Protein AF-A0A4Y2U1A4-F1 (afdb_monomer_lite)

Structure (mmCIF, N/CA/C/O backbone):
data_AF-A0A4Y2U1A4-F1
#
_entry.id   AF-A0A4Y2U1A4-F1
#
loop_
_atom_site.group_PDB
_atom_site.id
_atom_site.type_symbol
_atom_site.label_atom_id
_atom_site.label_alt_id
_atom_site.label_comp_id
_atom_site.label_asym_id
_atom_site.label_entity_id
_atom_site.label_seq_id
_atom_site.pdbx_PDB_ins_code
_atom_site.Cartn_x
_atom_site.Cartn_y
_atom_site.Cartn_z
_atom_site.occupancy
_atom_site.B_iso_or_equiv
_atom_site.auth_seq_id
_atom_site.auth_comp_id
_atom_site.auth_asym_id
_atom_site.auth_atom_id
_atom_site.pdbx_PDB_model_num
ATOM 1 N N . MET A 1 1 ? -15.985 18.215 19.907 1.00 62.59 1 MET A N 1
ATOM 2 C CA . MET A 1 1 ? -15.291 16.909 19.924 1.00 62.59 1 MET A CA 1
ATOM 3 C C . MET A 1 1 ? -15.053 16.495 18.489 1.00 62.59 1 MET A C 1
ATOM 5 O O . MET A 1 1 ? -15.953 16.670 17.680 1.00 62.59 1 MET A O 1
ATOM 9 N N . THR A 1 2 ? -13.855 16.021 18.172 1.00 78.06 2 THR A N 1
ATOM 10 C CA . THR A 1 2 ? -13.483 15.653 16.804 1.00 78.06 2 THR A CA 1
ATOM 11 C C . THR A 1 2 ? -13.912 14.218 16.526 1.00 78.06 2 THR A C 1
ATOM 13 O O . THR A 1 2 ? -13.516 13.304 17.250 1.00 78.06 2 THR A O 1
ATOM 16 N N . GLU A 1 3 ? -14.735 14.047 15.498 1.00 86.38 3 GLU A N 1
ATOM 17 C CA . GLU A 1 3 ? -15.215 12.751 15.027 1.00 86.38 3 GLU A CA 1
ATOM 18 C C . GLU A 1 3 ? -14.214 12.110 14.056 1.00 86.38 3 GLU A C 1
ATOM 20 O O . GLU A 1 3 ? -13.560 12.802 13.258 1.00 86.38 3 GLU A O 1
ATOM 25 N N . ILE A 1 4 ? -14.092 10.791 14.172 1.00 88.94 4 ILE A N 1
ATOM 26 C CA . ILE A 1 4 ? -13.210 9.917 13.409 1.00 88.94 4 ILE A CA 1
ATOM 27 C C . ILE A 1 4 ? -14.068 8.798 12.820 1.00 88.94 4 ILE A C 1
ATOM 29 O O . ILE A 1 4 ? -14.768 8.102 13.558 1.00 88.94 4 ILE A O 1
ATOM 33 N N . ASN A 1 5 ? -13.951 8.605 11.508 1.00 91.81 5 ASN A N 1
ATOM 34 C CA . ASN A 1 5 ? -14.627 7.542 10.780 1.00 91.81 5 ASN A CA 1
ATOM 35 C C . ASN A 1 5 ? -13.606 6.682 10.044 1.00 91.81 5 ASN A C 1
ATOM 37 O O . ASN A 1 5 ? -12.699 7.189 9.384 1.00 91.81 5 ASN A O 1
ATOM 41 N N . PHE A 1 6 ? -13.760 5.371 10.159 1.00 93.38 6 PHE A N 1
ATOM 42 C CA . PHE A 1 6 ? -12.879 4.402 9.521 1.00 93.38 6 PHE A CA 1
ATOM 43 C C . PHE A 1 6 ? -13.604 3.076 9.334 1.00 93.38 6 PHE A C 1
ATOM 45 O O . PHE A 1 6 ? -14.713 2.872 9.832 1.00 93.38 6 PHE A O 1
ATOM 52 N N . ARG A 1 7 ? -12.981 2.165 8.594 1.00 93.75 7 ARG A N 1
ATOM 53 C CA . ARG A 1 7 ? -13.452 0.788 8.464 1.00 93.75 7 ARG A CA 1
ATOM 54 C C . ARG A 1 7 ? -12.460 -0.175 9.096 1.00 93.75 7 ARG A C 1
ATOM 56 O O . ARG A 1 7 ? -11.265 0.102 9.144 1.00 93.75 7 ARG A O 1
ATOM 63 N N . ILE A 1 8 ? -12.968 -1.301 9.569 1.00 91.88 8 ILE A N 1
ATOM 64 C CA . ILE A 1 8 ? -12.169 -2.451 9.979 1.00 91.88 8 ILE A CA 1
ATOM 65 C C . ILE A 1 8 ? -12.516 -3.587 9.029 1.00 91.88 8 ILE A C 1
ATOM 67 O O . ILE A 1 8 ? -13.688 -3.940 8.908 1.00 91.88 8 ILE A O 1
ATOM 71 N N . VAL A 1 9 ? -11.512 -4.139 8.358 1.00 88.19 9 VAL A N 1
ATOM 72 C CA . VAL A 1 9 ? -11.662 -5.316 7.500 1.00 88.19 9 VAL A CA 1
ATOM 73 C C . VAL A 1 9 ? -11.073 -6.512 8.232 1.00 88.19 9 VAL A C 1
ATOM 75 O O . VAL A 1 9 ? -9.911 -6.506 8.647 1.00 88.19 9 VAL A O 1
ATOM 78 N N . HIS A 1 10 ? -11.905 -7.529 8.422 1.00 84.12 10 HIS A N 1
ATOM 79 C CA . HIS A 1 10 ? -11.523 -8.809 8.987 1.00 84.12 10 HIS A CA 1
ATOM 80 C C . HIS A 1 10 ? -11.614 -9.881 7.905 1.00 84.12 10 HIS A C 1
ATOM 82 O O . HIS A 1 10 ? -12.663 -10.064 7.289 1.00 84.12 10 HIS A O 1
ATOM 88 N N . ILE A 1 11 ? -10.506 -10.589 7.704 1.00 77.31 11 ILE A N 1
ATOM 89 C CA . ILE A 1 11 ? -10.439 -11.754 6.829 1.00 77.31 11 ILE A CA 1
ATOM 90 C C . ILE A 1 11 ? -10.509 -12.981 7.745 1.00 77.31 11 ILE A C 1
ATOM 92 O O . ILE A 1 11 ? -9.597 -13.173 8.559 1.00 77.31 11 ILE A O 1
ATOM 96 N N . PRO A 1 12 ? -11.589 -13.774 7.688 1.00 71.69 12 PRO A N 1
ATOM 97 C CA . PRO A 1 12 ? -11.717 -14.968 8.500 1.00 71.69 12 PRO A CA 1
ATOM 98 C C . PRO A 1 12 ? -10.759 -16.056 8.005 1.00 71.69 12 PRO A C 1
ATOM 100 O O . PRO A 1 12 ? -10.485 -16.180 6.813 1.00 71.69 12 PRO A O 1
ATOM 103 N N . ALA A 1 13 ? -10.243 -16.857 8.938 1.00 67.44 13 ALA A N 1
ATOM 104 C CA . ALA A 1 13 ? -9.342 -17.963 8.611 1.00 67.44 13 ALA A CA 1
ATOM 105 C C . ALA A 1 13 ? -10.059 -19.122 7.891 1.00 67.44 13 ALA A C 1
ATOM 107 O O . ALA A 1 13 ? -9.436 -19.852 7.123 1.00 67.44 13 ALA A O 1
ATOM 108 N N . GLU A 1 14 ? -11.363 -19.276 8.129 1.00 65.75 14 GLU A N 1
ATOM 109 C CA . GLU A 1 14 ? -12.228 -20.278 7.509 1.00 65.75 14 GLU A CA 1
ATOM 110 C C . GLU A 1 14 ? -13.394 -19.572 6.809 1.00 65.75 14 GLU A C 1
ATOM 112 O O . GLU A 1 14 ? -13.922 -18.588 7.331 1.00 65.75 14 GLU A O 1
ATOM 117 N N . LYS A 1 15 ? -13.795 -20.067 5.631 1.00 64.31 15 LYS A N 1
ATOM 118 C CA . LYS A 1 15 ? -14.979 -19.550 4.929 1.00 64.31 15 LYS A CA 1
ATOM 119 C C . LYS A 1 15 ? -16.233 -19.851 5.744 1.00 64.31 15 LYS A C 1
ATOM 121 O O . LYS A 1 15 ? -16.418 -20.986 6.192 1.00 64.31 15 LYS A O 1
ATOM 126 N N . TYR A 1 16 ? -17.100 -18.859 5.911 1.00 61.41 16 TYR A N 1
ATOM 127 C CA . TYR A 1 16 ? -18.373 -19.073 6.586 1.00 61.41 16 TYR A CA 1
ATOM 128 C C . TYR A 1 16 ? -19.340 -19.763 5.627 1.00 61.41 16 TYR A C 1
ATOM 130 O O . TYR A 1 16 ? -19.570 -19.318 4.510 1.00 61.41 16 TYR A O 1
ATOM 138 N N . LEU A 1 17 ? -19.938 -20.871 6.065 1.00 54.25 17 LEU A N 1
ATOM 139 C CA . LEU A 1 17 ? -20.788 -21.692 5.199 1.00 54.25 17 LEU A CA 1
ATOM 140 C C . LEU A 1 17 ? -22.224 -21.145 5.082 1.00 54.25 17 LEU A C 1
ATOM 142 O O . LEU A 1 17 ? -23.003 -21.651 4.277 1.00 54.25 17 LEU A O 1
ATOM 146 N N . SER A 1 18 ? -22.604 -20.141 5.887 1.00 63.91 18 SER A N 1
ATOM 147 C CA . SER A 1 18 ? -23.935 -19.514 5.845 1.00 63.91 18 SER A CA 1
ATOM 148 C C . SER A 1 18 ? -23.970 -18.108 6.459 1.00 63.91 18 SER A C 1
ATOM 150 O O . SER A 1 18 ? -23.239 -17.810 7.404 1.00 63.91 18 SER A O 1
ATOM 152 N N . ASP A 1 19 ? -24.910 -17.278 5.998 1.00 64.69 19 ASP A N 1
ATOM 153 C CA . ASP A 1 19 ? -25.160 -15.929 6.531 1.00 64.69 19 ASP A CA 1
ATOM 154 C C . ASP A 1 19 ? -25.537 -15.920 8.023 1.00 64.69 19 ASP A C 1
ATOM 156 O O . ASP A 1 19 ? -25.247 -14.959 8.741 1.00 64.69 19 ASP A O 1
ATOM 160 N N . GLU A 1 20 ? -26.190 -16.979 8.513 1.00 63.81 20 GLU A N 1
ATOM 161 C CA . GLU A 1 20 ? -26.535 -17.112 9.933 1.00 63.81 20 GLU A CA 1
ATOM 162 C C . GLU A 1 20 ? -25.296 -17.369 10.798 1.00 63.81 20 GLU A C 1
ATOM 164 O O . GLU A 1 20 ? -25.154 -16.751 11.854 1.00 63.81 20 GLU A O 1
ATOM 169 N N . GLN A 1 21 ? -24.351 -18.189 10.324 1.00 63.97 21 GLN A N 1
ATOM 170 C CA . GLN A 1 21 ? -23.065 -18.390 11.001 1.00 63.97 21 GLN A CA 1
ATOM 171 C C . GLN A 1 21 ? -22.243 -17.099 11.052 1.00 63.97 21 GLN A C 1
ATOM 173 O O . GLN A 1 21 ? -21.651 -16.793 12.089 1.00 63.97 21 GLN A O 1
ATOM 178 N N . THR A 1 22 ? -22.256 -16.306 9.977 1.00 67.75 22 THR A N 1
ATOM 179 C CA . THR A 1 22 ? -21.620 -14.984 9.959 1.00 67.75 22 THR A CA 1
ATOM 180 C C . THR A 1 22 ? -22.231 -14.084 11.033 1.00 67.75 22 THR A C 1
ATOM 182 O O . THR A 1 22 ? -21.506 -13.525 11.852 1.00 67.75 22 THR A O 1
ATOM 185 N N . LYS A 1 23 ? -23.566 -13.996 11.120 1.00 67.88 23 LYS A N 1
ATOM 186 C CA . LYS A 1 23 ? -24.248 -13.165 12.130 1.00 67.88 23 LYS A CA 1
ATOM 187 C C . LYS A 1 23 ? -23.958 -13.601 13.569 1.00 67.88 23 LYS A C 1
ATOM 189 O O . LYS A 1 23 ? -23.662 -12.743 14.399 1.00 67.88 23 LYS A O 1
ATOM 194 N N . CYS A 1 24 ? -23.995 -14.904 13.861 1.00 67.38 24 CYS A N 1
ATOM 195 C CA . CYS A 1 24 ? -23.727 -15.429 15.205 1.00 67.38 24 CYS A CA 1
ATOM 196 C C . CYS A 1 24 ? -22.302 -15.127 15.698 1.00 67.38 24 CYS A C 1
ATOM 198 O O . CYS A 1 24 ? -22.107 -14.896 16.890 1.00 67.38 24 CYS A O 1
ATOM 200 N N . ASN A 1 25 ? -21.317 -15.092 14.796 1.00 72.25 25 ASN A N 1
ATOM 201 C CA . ASN A 1 25 ? -19.924 -14.801 15.144 1.00 72.25 25 ASN A CA 1
ATOM 202 C C . ASN A 1 25 ? -19.601 -13.300 15.138 1.00 72.25 25 ASN A C 1
ATOM 204 O O . ASN A 1 25 ? -18.731 -12.845 15.884 1.00 72.25 25 ASN A O 1
ATOM 208 N N . VAL A 1 26 ? -20.321 -12.512 14.335 1.00 78.69 26 VAL A N 1
ATOM 209 C CA . VAL A 1 26 ? -20.096 -11.070 14.193 1.00 78.69 26 VAL A CA 1
ATOM 210 C C . VAL A 1 26 ? -20.442 -10.297 15.469 1.00 78.69 26 VAL A C 1
ATOM 212 O O . VAL A 1 26 ? -19.678 -9.421 15.863 1.00 78.69 26 VAL A O 1
ATOM 215 N N . GLU A 1 27 ? -21.543 -10.606 16.153 1.00 78.81 27 GLU A N 1
ATOM 216 C CA . GLU A 1 27 ? -21.999 -9.807 17.303 1.00 78.81 27 GLU A CA 1
ATOM 217 C C . GLU A 1 27 ? -21.053 -9.876 18.532 1.00 78.81 27 GLU A C 1
ATOM 219 O O . GLU A 1 27 ? -20.668 -8.822 19.060 1.00 78.81 27 GLU A O 1
ATOM 224 N N . PRO A 1 28 ? -20.559 -11.058 18.967 1.00 83.12 28 PRO A N 1
ATOM 225 C CA . PRO A 1 28 ? -19.510 -11.146 19.990 1.00 83.12 28 PRO A CA 1
ATOM 226 C C . PRO A 1 28 ? -18.202 -10.469 19.557 1.00 83.12 28 PRO A C 1
ATOM 228 O O . PRO A 1 28 ? -17.515 -9.834 20.368 1.00 83.12 28 PRO A O 1
ATOM 231 N N . TYR A 1 29 ? -17.864 -10.571 18.269 1.00 85.00 29 TYR A N 1
ATOM 232 C CA . TYR A 1 29 ? -16.665 -9.958 17.712 1.00 85.00 29 TYR A CA 1
ATOM 233 C C . TYR A 1 29 ? -16.753 -8.427 17.707 1.00 85.00 29 TYR A C 1
ATOM 235 O O . TYR A 1 29 ? -15.811 -7.763 18.134 1.00 85.00 29 TYR A O 1
ATOM 243 N N . MET A 1 30 ? -17.905 -7.849 17.352 1.00 87.12 30 MET A N 1
ATOM 244 C CA . MET A 1 30 ? -18.154 -6.404 17.417 1.00 87.12 30 MET A CA 1
ATOM 245 C C . MET A 1 30 ? -17.977 -5.854 18.834 1.00 87.12 30 MET A C 1
ATOM 247 O O . MET A 1 30 ? -17.374 -4.796 19.012 1.00 87.12 30 MET A O 1
ATOM 251 N N . ASN A 1 31 ? -18.441 -6.578 19.856 1.00 87.81 31 ASN A N 1
ATOM 252 C CA . ASN A 1 31 ? -18.235 -6.179 21.251 1.00 87.81 31 ASN A CA 1
ATOM 253 C C . ASN A 1 31 ? -16.750 -6.188 21.643 1.00 87.81 31 ASN A C 1
ATOM 255 O O . ASN A 1 31 ? -16.287 -5.284 22.344 1.00 87.81 31 ASN A O 1
ATOM 259 N N . THR A 1 32 ? -15.995 -7.178 21.164 1.00 89.62 32 THR A N 1
ATOM 260 C CA . THR A 1 32 ? -14.537 -7.231 21.343 1.00 89.62 32 THR A CA 1
ATOM 261 C C . THR A 1 32 ? -13.860 -6.054 20.642 1.00 89.62 32 THR A C 1
ATOM 263 O O . THR A 1 32 ? -13.113 -5.316 21.284 1.00 89.62 32 THR A O 1
ATOM 266 N N . LEU A 1 33 ? -14.191 -5.801 19.369 1.00 90.88 33 LEU A N 1
ATOM 267 C CA . LEU A 1 33 ? -13.674 -4.663 18.605 1.00 90.88 33 LEU A CA 1
ATOM 268 C C . LEU A 1 33 ? -13.961 -3.338 19.311 1.00 90.88 33 LEU A C 1
ATOM 270 O O . LEU A 1 33 ? -13.063 -2.509 19.429 1.00 90.88 33 LEU A O 1
ATOM 274 N N . LYS A 1 34 ? -15.176 -3.149 19.835 1.00 92.50 34 LYS A N 1
ATOM 275 C CA . LYS A 1 34 ? -15.551 -1.937 20.568 1.00 92.50 34 LYS A CA 1
ATOM 276 C C . LYS A 1 34 ? -14.619 -1.680 21.753 1.00 92.50 34 LYS A C 1
ATOM 278 O O . LYS A 1 34 ? -14.072 -0.586 21.864 1.00 92.50 34 LYS A O 1
ATOM 283 N N . ARG A 1 35 ? -14.368 -2.698 22.582 1.00 90.88 35 ARG A N 1
ATOM 284 C CA . ARG A 1 35 ? -13.436 -2.603 23.721 1.00 90.88 35 ARG A CA 1
ATOM 285 C C . ARG A 1 35 ? -12.006 -2.311 23.272 1.00 90.88 35 ARG A C 1
ATOM 287 O O . ARG A 1 35 ? -11.317 -1.513 23.907 1.00 90.88 35 ARG A O 1
ATOM 294 N N . CYS A 1 36 ? -11.557 -2.927 22.180 1.00 92.56 36 CYS A N 1
ATOM 295 C CA . CYS A 1 36 ? -10.245 -2.654 21.597 1.00 92.56 36 CYS A CA 1
ATOM 296 C C . CYS A 1 36 ? -10.120 -1.192 21.137 1.00 92.56 36 CYS A C 1
ATOM 298 O O . CYS A 1 36 ? -9.142 -0.521 21.468 1.00 92.56 36 CYS A O 1
ATOM 300 N N . ILE A 1 37 ? -11.129 -0.676 20.430 1.00 92.50 37 ILE A N 1
ATOM 301 C CA . ILE A 1 37 ? -11.185 0.712 19.949 1.00 92.50 37 ILE A CA 1
ATOM 302 C C . ILE A 1 37 ? -11.167 1.693 21.132 1.00 92.50 37 ILE A C 1
ATOM 304 O O . ILE A 1 37 ? -10.409 2.665 21.123 1.00 92.50 37 ILE A O 1
ATOM 308 N N . GLU A 1 38 ? -11.951 1.416 22.177 1.00 92.25 38 GLU A N 1
ATOM 309 C CA . GLU A 1 38 ? -11.996 2.234 23.393 1.00 92.25 38 GLU A CA 1
ATOM 310 C C . GLU A 1 38 ? -10.650 2.243 24.133 1.00 92.25 38 GLU A C 1
ATOM 312 O O . GLU A 1 38 ? -10.165 3.300 24.546 1.00 92.25 38 GLU A O 1
ATOM 317 N N . SER A 1 39 ? -9.984 1.087 24.208 1.00 90.25 39 SER A N 1
ATOM 318 C CA . SER A 1 39 ? -8.644 0.942 24.800 1.00 90.25 39 SER A CA 1
ATOM 319 C C . SER A 1 39 ? -7.572 1.726 24.032 1.00 90.25 39 SER A C 1
ATOM 321 O O . SER A 1 39 ? -6.596 2.194 24.620 1.00 90.25 39 SER A O 1
ATOM 323 N N . CYS A 1 40 ? -7.771 1.943 22.729 1.00 89.69 40 CYS A N 1
ATOM 324 C CA . CYS A 1 40 ? -6.899 2.785 21.909 1.00 89.69 40 CYS A CA 1
ATOM 325 C C . CYS A 1 40 ? -7.136 4.296 22.108 1.00 89.69 40 CYS A C 1
ATOM 327 O O . CYS A 1 40 ? -6.411 5.103 21.526 1.00 89.69 40 CYS A O 1
ATOM 329 N N . GLY A 1 41 ? -8.094 4.698 22.953 1.00 87.56 41 GLY A N 1
ATOM 330 C CA . GLY A 1 41 ? -8.338 6.097 23.321 1.00 87.56 41 GLY A CA 1
ATOM 331 C C . GLY A 1 41 ? -9.479 6.778 22.561 1.00 87.56 41 GLY A C 1
ATOM 332 O O . GLY A 1 41 ? -9.578 8.009 22.584 1.00 87.56 41 GLY A O 1
ATOM 333 N N . LEU A 1 42 ? -10.343 6.010 21.897 1.00 89.75 42 LEU A N 1
ATOM 334 C CA . LEU A 1 42 ? -11.566 6.514 21.270 1.00 89.75 42 LEU A CA 1
ATOM 335 C C . LEU A 1 42 ? -12.782 6.304 22.192 1.00 89.75 42 LEU A C 1
ATOM 337 O O . LEU A 1 42 ? -12.772 5.459 23.078 1.00 89.75 42 LEU A O 1
ATOM 341 N N . LYS A 1 43 ? -13.820 7.125 22.038 1.00 90.12 43 LYS A N 1
ATOM 342 C CA . LYS A 1 43 ? -15.063 7.098 22.831 1.00 90.12 43 LYS A CA 1
ATOM 343 C C . LYS A 1 43 ? -16.281 7.157 21.919 1.00 90.12 43 LYS A C 1
ATOM 345 O O . LYS A 1 43 ? -16.145 7.451 20.734 1.00 90.12 43 LYS A O 1
ATOM 350 N N . ASP A 1 44 ? -17.461 6.913 22.487 1.00 89.12 44 ASP A N 1
ATOM 351 C CA . ASP A 1 44 ? -18.746 6.933 21.776 1.00 89.12 44 ASP A CA 1
ATOM 352 C C . ASP A 1 44 ? -18.727 6.048 20.518 1.00 89.12 44 ASP A C 1
ATOM 354 O O . ASP A 1 44 ? -19.197 6.443 19.454 1.00 89.12 44 ASP A O 1
ATOM 358 N N . VAL A 1 45 ? -18.119 4.864 20.634 1.00 90.50 45 VAL A N 1
ATOM 359 C CA . VAL A 1 45 ? -17.871 3.973 19.499 1.00 90.50 45 VAL A CA 1
ATOM 360 C C . VAL A 1 45 ? -19.182 3.350 19.022 1.00 90.50 45 VAL A C 1
ATOM 362 O O . VAL A 1 45 ? -19.836 2.599 19.754 1.00 90.50 45 VAL A O 1
ATOM 365 N N . SER A 1 46 ? -19.519 3.637 17.769 1.00 92.19 46 SER A N 1
ATOM 366 C CA . SER A 1 46 ? -20.580 3.005 16.993 1.00 92.19 46 SER A CA 1
ATOM 367 C C . SER A 1 46 ? -19.949 2.120 15.922 1.00 92.19 46 SER A C 1
ATOM 369 O O . SER A 1 46 ? -19.084 2.572 15.171 1.00 92.19 46 SER A O 1
ATOM 371 N N . ILE A 1 47 ? -20.357 0.852 15.866 1.00 91.50 47 ILE A N 1
ATOM 372 C CA . ILE A 1 47 ? -19.885 -0.124 14.878 1.00 91.50 47 ILE A CA 1
ATOM 373 C C . ILE A 1 47 ? -21.106 -0.644 14.132 1.00 91.50 47 ILE A C 1
ATOM 375 O O . ILE A 1 47 ? -22.078 -1.069 14.754 1.00 91.50 47 ILE A O 1
ATOM 379 N N . SER A 1 48 ? -21.048 -0.632 12.806 1.00 87.69 48 SER A N 1
ATOM 380 C CA . SER A 1 48 ? -22.080 -1.198 11.939 1.00 87.69 48 SER A CA 1
ATOM 381 C C . SER A 1 48 ? -21.453 -2.168 10.946 1.00 87.69 48 SER A C 1
ATOM 383 O O . SER A 1 48 ? -20.384 -1.911 10.397 1.00 87.69 48 SER A O 1
ATOM 385 N N . PHE A 1 49 ? -22.099 -3.312 10.747 1.00 83.50 49 PHE A N 1
ATOM 386 C CA . PHE A 1 49 ? -21.664 -4.300 9.768 1.00 83.50 49 PHE A CA 1
ATOM 387 C C . PHE A 1 49 ? -22.088 -3.859 8.361 1.00 83.50 49 PHE A C 1
ATOM 389 O O . PHE A 1 49 ? -23.258 -3.547 8.130 1.00 83.50 49 PHE A O 1
ATOM 396 N N . LEU A 1 50 ? -21.136 -3.819 7.429 1.00 79.00 50 LEU A N 1
ATOM 397 C CA . LEU A 1 50 ? -21.376 -3.521 6.022 1.00 79.00 50 LEU A CA 1
ATOM 398 C C . LEU A 1 50 ? -21.385 -4.826 5.232 1.00 79.00 50 LEU A C 1
ATOM 400 O O . LEU A 1 50 ? -20.348 -5.460 5.057 1.00 79.00 50 LEU A O 1
ATOM 404 N N . ASN A 1 51 ? -22.547 -5.173 4.681 1.00 64.88 51 ASN A N 1
ATOM 405 C CA . ASN A 1 51 ? -22.624 -6.194 3.644 1.00 64.88 51 ASN A CA 1
ATOM 406 C C . ASN A 1 51 ? -22.144 -5.568 2.329 1.00 64.88 51 ASN A C 1
ATOM 408 O O . ASN A 1 51 ? -22.898 -4.863 1.652 1.00 64.88 51 ASN A O 1
ATOM 412 N N . VAL A 1 52 ? -20.865 -5.750 2.001 1.00 56.78 52 VAL A N 1
ATOM 413 C CA . VAL A 1 52 ? -20.293 -5.229 0.757 1.00 56.78 52 VAL A CA 1
ATOM 414 C C . VAL A 1 52 ? -20.812 -6.085 -0.398 1.00 56.78 52 VAL A C 1
ATOM 416 O O . VAL A 1 52 ? -20.531 -7.277 -0.479 1.00 56.78 52 VAL A O 1
ATOM 419 N N . LYS A 1 53 ? -21.625 -5.487 -1.278 1.00 48.78 53 LYS A N 1
ATOM 420 C CA . LYS A 1 53 ? -22.030 -6.134 -2.532 1.00 48.78 53 LYS A CA 1
ATOM 421 C C . LYS A 1 53 ? -20.823 -6.226 -3.468 1.00 48.78 53 LYS A C 1
ATOM 423 O O . LYS A 1 53 ? -20.079 -5.256 -3.595 1.00 48.78 53 LYS A O 1
ATOM 428 N N . LYS A 1 54 ? -20.678 -7.390 -4.108 1.00 50.94 54 LYS A N 1
ATOM 429 C CA . LYS A 1 54 ? -19.623 -7.717 -5.077 1.00 50.94 54 LYS A CA 1
ATOM 430 C C . LYS A 1 54 ? -19.562 -6.682 -6.209 1.00 50.94 54 LYS A C 1
ATOM 432 O O . LYS A 1 54 ? -20.606 -6.217 -6.668 1.00 50.94 54 LYS A O 1
ATOM 437 N N . SER A 1 55 ? -18.350 -6.343 -6.647 1.00 43.94 55 SER A N 1
ATOM 438 C CA . SER A 1 55 ? -18.127 -5.640 -7.912 1.00 43.94 55 SER A CA 1
ATOM 439 C C . SER A 1 55 ? -18.150 -6.678 -9.046 1.00 43.94 55 SER A C 1
ATOM 441 O O . SER A 1 55 ? -17.616 -7.772 -8.877 1.00 43.94 55 SER A O 1
ATOM 443 N N . GLU A 1 56 ? -18.819 -6.379 -10.163 1.00 47.50 56 GLU A N 1
ATOM 444 C CA . GLU A 1 56 ? -18.911 -7.284 -11.327 1.00 47.50 56 GLU A CA 1
ATOM 445 C C . GLU A 1 56 ? -17.581 -7.378 -12.107 1.00 47.50 56 GLU A C 1
ATOM 447 O O . GLU A 1 56 ? -17.409 -8.277 -12.920 1.00 47.50 56 GLU A O 1
ATOM 452 N N . ASP A 1 57 ? -16.617 -6.488 -11.836 1.00 47.25 57 ASP A N 1
ATOM 453 C CA . ASP A 1 57 ? -15.363 -6.365 -12.593 1.00 47.25 57 ASP A CA 1
ATOM 454 C C . ASP A 1 57 ? -14.195 -7.212 -12.024 1.00 47.25 57 ASP A C 1
ATOM 456 O O . ASP A 1 57 ? -13.114 -7.243 -12.617 1.00 47.25 57 ASP A O 1
ATOM 460 N N . ASP A 1 58 ? -14.384 -7.906 -10.892 1.00 51.53 58 ASP A N 1
ATOM 461 C CA . ASP A 1 58 ? -13.332 -8.662 -10.177 1.00 51.53 58 ASP A CA 1
ATOM 462 C C . ASP A 1 58 ? -13.305 -10.179 -10.494 1.00 51.53 58 ASP A C 1
ATOM 464 O O . ASP A 1 58 ? -12.633 -10.941 -9.795 1.00 51.53 58 ASP A O 1
ATOM 468 N N . GLU A 1 59 ? -13.988 -10.642 -11.553 1.00 48.69 59 GLU A N 1
ATOM 469 C CA . GLU A 1 59 ? -14.142 -12.081 -11.881 1.00 48.69 59 GLU A CA 1
ATOM 470 C C . GLU A 1 59 ? -12.817 -12.854 -12.064 1.00 48.69 59 GLU A C 1
ATOM 472 O O . GLU A 1 59 ? -12.777 -14.076 -11.924 1.00 48.69 59 GLU A O 1
ATOM 477 N N . ASP A 1 60 ? -11.717 -12.157 -12.355 1.00 48.16 60 ASP A N 1
ATOM 478 C CA . ASP A 1 60 ? -10.413 -12.758 -12.655 1.00 48.16 60 ASP A CA 1
ATOM 479 C C . ASP A 1 60 ? -9.568 -13.134 -11.409 1.00 48.16 60 ASP A C 1
ATOM 481 O O . ASP A 1 60 ? -8.455 -13.648 -11.572 1.00 48.16 60 ASP A O 1
ATOM 485 N N . TYR A 1 61 ? -10.039 -12.882 -10.178 1.00 51.66 61 TYR A N 1
ATOM 486 C CA . TYR A 1 61 ? -9.276 -13.088 -8.931 1.00 51.66 61 TYR A CA 1
ATOM 487 C C . TYR A 1 61 ? -10.002 -13.998 -7.917 1.00 51.66 61 TYR A C 1
ATOM 489 O O . TYR A 1 61 ? -11.230 -14.064 -7.908 1.00 51.66 61 TYR A O 1
ATOM 497 N N . PRO A 1 62 ? -9.268 -14.738 -7.055 1.00 51.56 62 PRO A N 1
ATOM 498 C CA . PRO A 1 62 ? -9.872 -15.658 -6.090 1.00 51.56 62 PRO A CA 1
ATOM 499 C C . PRO A 1 62 ? -10.821 -14.929 -5.126 1.00 51.56 62 PRO A C 1
ATOM 501 O O . PRO A 1 62 ? -10.419 -13.993 -4.439 1.00 51.56 62 PRO A O 1
ATOM 504 N N . GLU A 1 63 ? -12.073 -15.392 -5.045 1.00 56.47 63 GLU A N 1
ATOM 505 C CA . GLU A 1 63 ? -13.079 -14.827 -4.141 1.00 56.47 63 GLU A CA 1
ATOM 506 C C . GLU A 1 63 ? -12.717 -15.080 -2.668 1.00 56.47 63 GLU A C 1
ATOM 508 O O . GLU A 1 63 ? -12.716 -16.231 -2.195 1.00 56.47 63 GLU A O 1
ATOM 513 N N . ILE A 1 64 ? -12.465 -13.995 -1.933 1.00 59.78 64 ILE A N 1
ATOM 514 C CA . ILE A 1 64 ? -12.221 -14.016 -0.489 1.00 59.78 64 ILE A CA 1
ATOM 515 C C . ILE A 1 64 ? -13.331 -13.272 0.234 1.00 59.78 64 ILE A C 1
ATOM 517 O O . ILE A 1 64 ? -13.728 -12.172 -0.142 1.00 59.78 64 ILE A O 1
ATOM 521 N N . GLU A 1 65 ? -13.849 -13.918 1.273 1.00 66.81 65 GLU A N 1
ATOM 522 C CA . GLU A 1 65 ? -14.880 -13.359 2.135 1.00 66.81 65 GLU A CA 1
ATOM 523 C C . GLU A 1 65 ? -14.252 -12.318 3.059 1.00 66.81 65 GLU A C 1
ATOM 525 O O . GLU A 1 65 ? -13.526 -12.653 3.991 1.00 66.81 65 GLU A O 1
ATOM 530 N N . GLU A 1 66 ? -14.527 -11.043 2.804 1.00 75.38 66 GLU A N 1
ATOM 531 C CA . GLU A 1 66 ? -14.134 -9.947 3.684 1.00 75.38 66 GLU A CA 1
ATOM 532 C C . GLU A 1 66 ? -15.317 -9.514 4.552 1.00 75.38 66 GLU A C 1
ATOM 534 O O . GLU A 1 66 ? -16.390 -9.167 4.055 1.00 75.38 66 GLU A O 1
ATOM 539 N N . ILE A 1 67 ? -15.116 -9.485 5.869 1.00 82.38 67 ILE A N 1
ATOM 540 C CA . ILE A 1 67 ? -16.086 -8.934 6.816 1.00 82.38 67 ILE A CA 1
ATOM 541 C C . ILE A 1 67 ? -15.695 -7.488 7.098 1.00 82.38 67 ILE A C 1
ATOM 543 O O . ILE A 1 67 ? -14.655 -7.219 7.705 1.00 82.38 67 ILE A O 1
ATOM 547 N N . VAL A 1 68 ? -16.542 -6.549 6.676 1.00 86.62 68 VAL A N 1
ATOM 548 C CA . VAL A 1 68 ? -16.269 -5.115 6.800 1.00 86.62 68 VAL A CA 1
ATOM 549 C C . VAL A 1 68 ? -17.147 -4.484 7.874 1.00 86.62 68 VAL A C 1
ATOM 551 O O . VAL A 1 68 ? -18.376 -4.556 7.842 1.00 86.62 68 VAL A O 1
ATOM 554 N N . PHE A 1 69 ? -16.505 -3.797 8.810 1.00 89.38 69 PHE A N 1
ATOM 555 C CA . PHE A 1 69 ? -17.152 -3.007 9.846 1.00 89.38 69 PHE A CA 1
ATOM 556 C C . PHE A 1 69 ? -16.922 -1.528 9.592 1.00 89.38 69 PHE A C 1
ATOM 558 O O . PHE A 1 69 ? -15.786 -1.078 9.478 1.00 89.38 69 PHE A O 1
ATOM 565 N N . GLN A 1 70 ? -17.995 -0.755 9.550 1.00 92.19 70 GLN A N 1
ATOM 566 C CA . GLN A 1 70 ? -17.950 0.697 9.545 1.00 92.19 70 GLN A CA 1
ATOM 567 C C . GLN A 1 70 ? -17.957 1.195 10.988 1.00 92.19 70 GLN A C 1
ATOM 569 O O . GLN A 1 70 ? -18.860 0.862 11.759 1.00 92.19 70 GLN A O 1
ATOM 574 N N . VAL A 1 71 ? -16.962 2.003 11.341 1.00 92.88 71 VAL A N 1
ATOM 575 C CA . VAL A 1 71 ? -16.775 2.524 12.692 1.00 92.88 71 VAL A CA 1
ATOM 576 C C . VAL A 1 71 ? -16.857 4.043 12.681 1.00 92.88 71 VAL A C 1
ATOM 578 O O . VAL A 1 71 ? -16.213 4.710 11.871 1.00 92.88 71 VAL A O 1
ATOM 581 N N . GLN A 1 72 ? -17.625 4.574 13.625 1.00 92.88 72 GLN A N 1
ATOM 582 C CA . GLN A 1 72 ? -17.705 5.991 13.948 1.00 92.88 72 GLN A CA 1
ATOM 583 C C . GLN A 1 72 ? -17.375 6.153 15.430 1.00 92.88 72 GLN A C 1
ATOM 585 O O . GLN A 1 72 ? -17.950 5.473 16.282 1.00 92.88 72 GLN A O 1
ATOM 590 N N . ALA A 1 73 ? -16.428 7.028 15.748 1.00 91.69 73 ALA A N 1
ATOM 591 C CA . ALA A 1 73 ? -15.998 7.265 17.119 1.00 91.69 73 ALA A CA 1
ATOM 592 C C . ALA A 1 73 ? -15.536 8.712 17.326 1.00 91.69 73 ALA A C 1
ATOM 594 O O . ALA A 1 73 ? -15.336 9.479 16.383 1.00 91.69 73 ALA A O 1
ATOM 595 N N . LYS A 1 74 ? -15.338 9.098 18.587 1.00 89.19 74 LYS A N 1
ATOM 596 C CA . LYS A 1 74 ? -14.833 10.418 18.976 1.00 89.19 74 LYS A CA 1
ATOM 597 C C . LYS A 1 74 ? -13.505 10.305 19.702 1.00 89.19 74 LYS A C 1
ATOM 599 O O . LYS A 1 74 ? -13.267 9.372 20.465 1.00 89.19 74 LYS A O 1
ATOM 604 N N . LEU A 1 75 ? -12.652 11.306 19.518 1.00 81.75 75 LEU A N 1
ATOM 605 C CA . LEU A 1 75 ? -11.413 11.420 20.283 1.00 81.75 75 LEU A CA 1
ATOM 606 C C . LEU A 1 75 ? -11.702 11.693 21.764 1.00 81.75 75 LEU A C 1
ATOM 608 O O . LEU A 1 75 ? -12.396 12.652 22.103 1.00 81.75 75 LEU A O 1
ATOM 612 N N . SER A 1 76 ? -11.123 10.867 22.643 1.00 69.25 76 SER A N 1
ATOM 613 C CA . SER A 1 76 ? -11.230 11.011 24.102 1.00 69.25 76 SER A CA 1
ATOM 614 C C . SER A 1 76 ? -10.559 12.280 24.636 1.00 69.25 76 SER A C 1
ATOM 616 O O . SER A 1 76 ? -10.983 12.808 25.666 1.00 69.25 76 SER A O 1
ATOM 618 N N . MET A 1 77 ? -9.504 12.754 23.965 1.00 61.91 77 MET A N 1
ATOM 619 C CA . MET A 1 77 ? -8.669 13.857 24.437 1.00 61.91 77 MET A CA 1
ATOM 620 C C . MET A 1 77 ? -8.837 15.116 23.586 1.00 61.91 77 MET A C 1
ATOM 622 O O . MET A 1 77 ? -8.724 15.076 22.362 1.00 61.91 77 MET A O 1
ATOM 626 N N . THR A 1 78 ? -8.989 16.262 24.253 1.00 54.44 78 THR A N 1
ATOM 627 C CA . THR A 1 78 ? -8.578 17.576 23.737 1.00 54.44 78 THR A CA 1
ATOM 628 C C . THR A 1 78 ? -7.053 17.653 23.800 1.00 54.44 78 THR A C 1
ATOM 630 O O . THR A 1 78 ? -6.484 18.362 24.627 1.00 54.44 78 THR A O 1
ATOM 633 N N . GLY A 1 79 ? -6.381 16.816 23.012 1.00 52.84 79 GLY A N 1
ATOM 634 C CA . GLY A 1 79 ? -4.935 16.888 22.872 1.00 52.84 79 GLY A CA 1
ATOM 635 C C . GLY A 1 79 ? -4.533 18.143 22.086 1.00 52.84 79 GLY A C 1
ATOM 636 O O . GLY A 1 79 ? -5.370 18.727 21.387 1.00 52.84 79 GLY A O 1
ATOM 637 N N . PRO A 1 80 ? -3.270 18.579 22.203 1.00 49.91 80 PRO A N 1
ATOM 638 C CA . PRO A 1 80 ? -2.741 19.740 21.489 1.00 49.91 80 PRO A CA 1
ATOM 639 C C . PRO A 1 80 ? -3.037 19.681 19.977 1.00 49.91 80 PRO A C 1
ATOM 641 O O . PRO A 1 80 ? -3.236 18.603 19.423 1.00 49.91 80 PRO A O 1
ATOM 644 N N . ASN A 1 81 ? -3.086 20.854 19.330 1.00 53.72 81 ASN A N 1
ATOM 645 C CA . ASN A 1 81 ? -3.518 21.155 17.947 1.00 53.72 81 ASN A CA 1
ATOM 646 C C . ASN A 1 81 ? -2.809 20.391 16.789 1.00 53.72 81 ASN A C 1
ATOM 648 O O . ASN A 1 81 ? -2.713 20.908 15.680 1.00 53.72 81 ASN A O 1
ATOM 652 N N . TYR A 1 82 ? -2.320 19.167 16.979 1.00 59.88 82 TYR A N 1
ATOM 653 C CA . TYR A 1 82 ? -1.523 18.405 16.009 1.00 59.88 82 TYR A CA 1
ATOM 654 C C . TYR A 1 82 ? -2.315 17.819 14.821 1.00 59.88 82 TYR A C 1
ATOM 656 O O . TYR A 1 82 ? -1.762 17.060 14.027 1.00 59.88 82 TYR A O 1
ATOM 664 N N . GLY A 1 83 ? -3.583 18.205 14.642 1.00 73.25 83 GLY A N 1
ATOM 665 C CA . GLY A 1 83 ? -4.420 17.803 13.507 1.00 73.25 83 GLY A CA 1
ATOM 666 C C . GLY A 1 83 ? -4.879 16.338 13.550 1.00 73.25 83 GLY A C 1
ATOM 667 O O . GLY A 1 83 ? -4.289 15.493 14.218 1.00 73.25 83 GLY A O 1
ATOM 668 N N . LYS A 1 84 ? -5.959 16.024 12.821 1.00 81.38 84 LYS A N 1
ATOM 669 C CA . LYS A 1 84 ? -6.520 14.662 12.711 1.00 81.38 84 LYS A CA 1
ATOM 670 C C . LYS A 1 84 ? -5.508 13.581 12.264 1.00 81.38 84 LYS A C 1
ATOM 672 O O . LYS A 1 84 ? -5.552 12.507 12.859 1.00 81.38 84 LYS A O 1
ATOM 677 N N . PRO A 1 85 ? -4.585 13.819 11.304 1.00 83.56 85 PRO A N 1
ATOM 678 C CA . PRO A 1 85 ? -3.654 12.780 10.839 1.00 83.56 85 PRO A CA 1
ATOM 679 C C . PRO A 1 85 ? -2.756 12.208 11.942 1.00 83.56 85 PRO A C 1
ATOM 681 O O . PRO A 1 85 ? -2.564 10.997 12.026 1.00 83.56 85 PRO A O 1
ATOM 684 N N . THR A 1 86 ? -2.273 13.060 12.851 1.00 83.31 86 THR A N 1
ATOM 685 C CA . THR A 1 86 ? -1.438 12.629 13.983 1.00 83.31 86 THR A CA 1
ATOM 686 C C . THR A 1 86 ? -2.197 11.673 14.905 1.00 83.31 86 THR A C 1
ATOM 688 O O . THR A 1 86 ? -1.653 10.657 15.330 1.00 83.31 86 THR A O 1
ATOM 691 N N . TYR A 1 87 ? -3.483 11.940 15.153 1.00 85.25 87 TYR A N 1
ATOM 692 C CA . TYR A 1 87 ? -4.322 11.051 15.956 1.00 85.25 87 TYR A CA 1
ATOM 693 C C . TYR A 1 87 ? -4.534 9.688 15.293 1.00 85.25 87 TYR A C 1
ATOM 695 O O . TYR A 1 87 ? -4.492 8.674 15.984 1.00 85.25 87 TYR A O 1
ATOM 703 N N . TYR A 1 88 ? -4.727 9.645 13.970 1.00 87.50 88 TYR A N 1
ATOM 704 C CA . TYR A 1 88 ? -4.820 8.378 13.240 1.00 87.50 88 TYR A CA 1
ATOM 705 C C . TYR A 1 88 ? -3.523 7.575 13.328 1.00 87.50 88 TYR A C 1
ATOM 707 O O . TYR A 1 88 ? -3.572 6.371 13.562 1.00 87.50 88 TYR A O 1
ATOM 715 N N . ARG A 1 89 ? -2.364 8.233 13.214 1.00 85.88 89 ARG A N 1
ATOM 716 C CA . ARG A 1 89 ? -1.054 7.587 13.362 1.00 85.88 89 ARG A CA 1
ATOM 717 C C . ARG A 1 89 ? -0.901 6.929 14.737 1.00 85.88 89 ARG A C 1
ATOM 719 O O . ARG A 1 89 ? -0.548 5.751 14.823 1.00 85.88 89 ARG A O 1
ATOM 726 N N . ASP A 1 90 ? -1.204 7.671 15.800 1.00 87.88 90 ASP A N 1
ATOM 727 C CA . ASP A 1 90 ? -1.132 7.165 17.174 1.00 87.88 90 ASP A CA 1
ATOM 728 C C . ASP A 1 90 ? -2.138 6.035 17.420 1.00 87.88 90 ASP A C 1
ATOM 730 O O . ASP A 1 90 ? -1.803 5.037 18.064 1.00 87.88 90 ASP A O 1
ATOM 734 N N . PHE A 1 91 ? -3.352 6.166 16.879 1.00 90.06 91 PHE A N 1
ATOM 735 C CA . PHE A 1 91 ? -4.380 5.131 16.933 1.00 90.06 91 PHE A CA 1
ATOM 736 C C . PHE A 1 91 ? -3.915 3.845 16.246 1.00 90.06 91 PHE A C 1
ATOM 738 O O . PHE A 1 91 ? -3.939 2.794 16.880 1.00 90.06 91 PHE A O 1
ATOM 745 N N . CYS A 1 92 ? -3.421 3.918 15.005 1.00 90.50 92 CYS A N 1
ATOM 746 C CA . CYS A 1 92 ? -2.916 2.754 14.276 1.00 90.50 92 CYS A CA 1
ATOM 747 C C . CYS A 1 92 ? -1.800 2.049 15.056 1.00 90.50 92 CYS A C 1
ATOM 749 O O . CYS A 1 92 ? -1.799 0.824 15.158 1.00 90.50 92 CYS A O 1
ATOM 751 N N . LYS A 1 93 ? -0.874 2.804 15.661 1.00 89.12 93 LYS A N 1
ATOM 752 C CA . LYS A 1 93 ? 0.202 2.222 16.473 1.00 89.12 93 LYS A CA 1
ATOM 753 C C . LYS A 1 93 ? -0.339 1.470 17.694 1.00 89.12 93 LYS A C 1
ATOM 755 O O . LYS A 1 93 ? -0.011 0.301 17.867 1.00 89.12 93 LYS A O 1
ATOM 760 N N . ARG A 1 94 ? -1.206 2.104 18.494 1.00 91.50 94 ARG A N 1
ATOM 761 C CA . ARG A 1 94 ? -1.838 1.460 19.665 1.00 91.50 94 ARG A CA 1
ATOM 762 C C . ARG A 1 94 ? -2.674 0.248 19.269 1.00 91.50 94 ARG A C 1
ATOM 764 O O . ARG A 1 94 ? -2.675 -0.745 19.987 1.00 91.50 94 ARG A O 1
ATOM 771 N N . TRP A 1 95 ? -3.351 0.333 18.125 1.00 91.94 95 TRP A N 1
ATOM 772 C CA . TRP A 1 95 ? -4.100 -0.773 17.548 1.00 91.94 95 TRP A CA 1
ATOM 773 C C . TRP A 1 95 ? -3.182 -1.965 17.300 1.00 91.94 95 TRP A C 1
ATOM 775 O O . TRP A 1 95 ? -3.451 -3.036 17.819 1.00 91.94 95 TRP A O 1
ATOM 785 N N . LYS A 1 96 ? -2.051 -1.786 16.610 1.00 89.94 96 LYS A N 1
ATOM 786 C CA . LYS A 1 96 ? -1.075 -2.871 16.420 1.00 89.94 96 LYS A CA 1
ATOM 787 C C . LYS A 1 96 ? -0.574 -3.447 17.747 1.00 89.94 96 LYS A C 1
ATOM 789 O O . LYS A 1 96 ? -0.551 -4.665 17.899 1.00 89.94 96 LYS A O 1
ATOM 794 N N . ASP A 1 97 ? -0.199 -2.586 18.690 1.00 90.50 97 ASP A N 1
ATOM 795 C CA . ASP A 1 97 ? 0.368 -3.011 19.975 1.00 90.50 97 ASP A CA 1
ATOM 796 C C . ASP A 1 97 ? -0.625 -3.860 20.794 1.00 90.50 97 ASP A C 1
ATOM 798 O O . ASP A 1 97 ? -0.213 -4.782 21.494 1.00 90.50 97 ASP A O 1
ATOM 802 N N . LEU A 1 98 ? -1.932 -3.601 20.671 1.00 91.00 98 LEU A N 1
ATOM 803 C CA . LEU A 1 98 ? -2.980 -4.336 21.385 1.00 91.00 98 LEU A CA 1
ATOM 804 C C . LEU A 1 98 ? -3.130 -5.796 20.925 1.00 91.00 98 LEU A C 1
ATOM 806 O O . LEU A 1 98 ? -3.502 -6.649 21.728 1.00 91.00 98 LEU A O 1
ATOM 810 N N . PHE A 1 99 ? -2.871 -6.082 19.648 1.00 86.44 99 PHE A N 1
ATOM 811 C CA . PHE A 1 99 ? -3.043 -7.424 19.077 1.00 86.44 99 PHE A CA 1
ATOM 812 C C . PHE A 1 99 ? -1.749 -8.246 19.069 1.00 86.44 99 PHE A C 1
ATOM 814 O O . PHE A 1 99 ? -1.796 -9.437 18.766 1.00 86.44 99 PHE A O 1
ATOM 821 N N . TRP A 1 100 ? -0.609 -7.656 19.441 1.00 81.06 100 TRP A N 1
ATOM 822 C CA . TRP A 1 100 ? 0.674 -8.356 19.499 1.00 81.06 100 TRP A CA 1
ATOM 823 C C . TRP A 1 100 ? 0.612 -9.601 20.411 1.00 81.06 100 TRP A C 1
ATOM 825 O O . TRP A 1 100 ? 0.114 -9.504 21.534 1.00 81.06 100 TRP A O 1
ATOM 835 N N . PRO A 1 101 ? 1.133 -10.774 19.988 1.00 78.62 101 PRO A N 1
ATOM 836 C CA . PRO A 1 101 ? 1.944 -11.040 18.789 1.00 78.62 101 PRO A CA 1
ATOM 837 C C . PRO A 1 101 ? 1.144 -11.403 17.526 1.00 78.62 101 PRO A C 1
ATOM 839 O O . PRO A 1 101 ? 1.740 -11.731 16.504 1.00 78.62 101 PRO A O 1
ATOM 842 N N . SER A 1 102 ? -0.186 -11.378 17.585 1.00 79.81 102 SER A N 1
ATOM 843 C CA . SER A 1 102 ? -1.051 -11.692 16.445 1.00 79.81 102 SER A CA 1
ATOM 844 C C . SER A 1 102 ? -1.178 -10.502 15.488 1.00 79.81 102 SER A C 1
ATOM 846 O O . SER A 1 102 ? -1.006 -9.344 15.875 1.00 79.81 102 SER A O 1
ATOM 848 N N . SER A 1 103 ? -1.520 -10.778 14.228 1.00 77.44 103 SER A N 1
ATOM 849 C CA . SER A 1 103 ? -1.806 -9.723 13.252 1.00 77.44 103 SER A CA 1
ATOM 850 C C . SER A 1 103 ? -3.153 -9.055 13.567 1.00 77.44 103 SER A C 1
ATOM 852 O O . SER A 1 103 ? -4.166 -9.753 13.662 1.00 77.44 103 SER A O 1
ATOM 854 N N . PRO A 1 104 ? -3.203 -7.719 13.731 1.00 85.06 104 PRO A N 1
ATOM 855 C CA . PRO A 1 104 ? -4.458 -7.011 13.935 1.00 85.06 104 PRO A CA 1
ATOM 856 C C . PRO A 1 104 ? -5.331 -7.054 12.670 1.00 85.06 104 PRO A C 1
ATOM 858 O O . PRO A 1 104 ? -4.797 -7.117 11.558 1.00 85.06 104 PRO A O 1
ATOM 861 N N . PRO A 1 105 ? -6.663 -6.917 12.808 1.00 88.31 105 PRO A N 1
ATOM 862 C CA . PRO A 1 105 ? -7.543 -6.626 11.679 1.00 88.31 105 PRO A CA 1
ATOM 863 C C . PRO A 1 105 ? -7.109 -5.351 10.948 1.00 88.31 105 PRO A C 1
ATOM 865 O O . PRO A 1 105 ? -6.595 -4.413 11.572 1.00 88.31 105 PRO A O 1
ATOM 868 N N . VAL A 1 106 ? -7.350 -5.307 9.637 1.00 90.81 106 VAL A N 1
ATOM 869 C CA . VAL A 1 106 ? -6.917 -4.203 8.775 1.00 90.81 106 VAL A CA 1
ATOM 870 C C . VAL A 1 106 ? -7.751 -2.963 9.080 1.00 90.81 106 VAL A C 1
ATOM 872 O O . VAL A 1 106 ? -8.981 -3.000 9.038 1.00 90.81 106 VAL A O 1
ATOM 875 N N . LEU A 1 107 ? -7.083 -1.846 9.360 1.00 93.44 107 LEU A N 1
ATOM 876 C CA . LEU A 1 107 ? -7.729 -0.545 9.505 1.00 93.44 107 LEU A CA 1
ATOM 877 C C . LEU A 1 107 ? -7.767 0.150 8.149 1.00 93.44 107 LEU A C 1
ATOM 879 O O . LEU A 1 107 ? -6.745 0.274 7.488 1.00 93.44 107 LEU A O 1
ATOM 883 N N . VAL A 1 108 ? -8.922 0.652 7.738 1.00 93.88 108 VAL A N 1
ATOM 884 C CA . VAL A 1 108 ? -9.087 1.304 6.440 1.00 93.88 108 VAL A CA 1
ATOM 885 C C . VAL A 1 108 ? -9.543 2.740 6.641 1.00 93.88 108 VAL A C 1
ATOM 887 O O . VAL A 1 108 ? -10.651 3.007 7.113 1.00 93.88 108 VAL A O 1
ATOM 890 N N . LEU A 1 109 ? -8.666 3.671 6.273 1.00 93.12 109 LEU A N 1
ATOM 891 C CA . LEU A 1 109 ? -8.912 5.106 6.333 1.00 93.12 109 LEU A CA 1
ATOM 892 C C . LEU A 1 109 ? -9.268 5.611 4.936 1.00 93.12 109 LEU A C 1
ATOM 894 O O . LEU A 1 109 ? -8.579 5.309 3.963 1.00 93.12 109 LEU A O 1
ATOM 898 N N . TYR A 1 110 ? -10.346 6.380 4.834 1.00 90.44 110 TYR A N 1
ATOM 899 C CA . TYR A 1 110 ? -10.877 6.834 3.545 1.00 90.44 110 TYR A CA 1
ATOM 900 C C . TYR A 1 110 ? -11.288 8.307 3.543 1.00 90.44 110 TYR A C 1
ATOM 902 O O . TYR A 1 110 ? -11.503 8.875 2.482 1.00 90.44 110 TYR A O 1
ATOM 910 N N . GLU A 1 111 ? -11.413 8.954 4.705 1.00 89.25 111 GLU A N 1
ATOM 911 C CA . GLU A 1 111 ? -11.707 10.382 4.724 1.00 89.25 111 GLU A CA 1
ATOM 912 C C . GLU A 1 111 ? -10.451 11.197 4.418 1.00 89.25 111 GLU A C 1
ATOM 914 O O . GLU A 1 111 ? -9.434 11.030 5.095 1.00 89.25 111 GLU A O 1
ATOM 919 N N . ASN A 1 112 ? -10.575 12.199 3.545 1.00 85.38 112 ASN A N 1
ATOM 920 C CA . ASN A 1 112 ? -9.536 13.208 3.298 1.00 85.38 112 ASN A CA 1
ATOM 921 C C . ASN A 1 112 ? -8.986 13.840 4.587 1.00 85.38 112 ASN A C 1
ATOM 923 O O . ASN A 1 112 ? -7.808 14.180 4.670 1.00 85.38 112 ASN A O 1
ATOM 927 N N . SER A 1 113 ? -9.839 13.997 5.607 1.00 85.25 113 SER A N 1
ATOM 928 C CA . SER A 1 113 ? -9.462 14.590 6.895 1.00 85.25 113 SER A CA 1
ATOM 929 C C . SER A 1 113 ? -8.477 13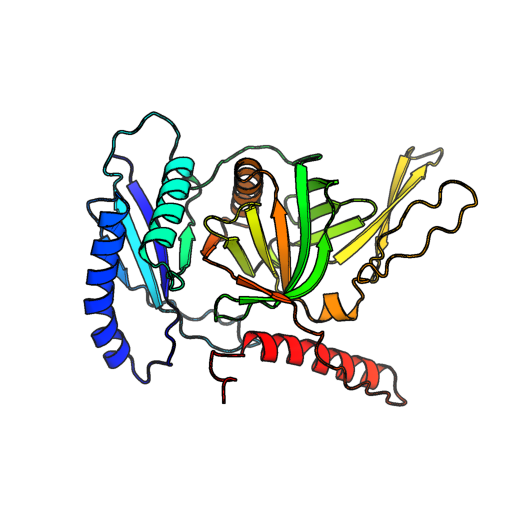.731 7.704 1.00 85.25 113 SER A C 1
ATOM 931 O O . SER A 1 113 ? -7.887 14.220 8.667 1.00 85.25 113 SER A O 1
ATOM 933 N N . SER A 1 114 ? -8.271 12.477 7.295 1.00 84.94 114 SER A N 1
ATOM 934 C CA . SER A 1 114 ? -7.337 11.528 7.907 1.00 84.94 114 SER A CA 1
ATOM 935 C C . SER A 1 114 ? -5.896 11.715 7.447 1.00 84.94 114 SER A C 1
ATOM 937 O O . SER A 1 114 ? -4.985 11.218 8.101 1.00 84.94 114 SER A O 1
ATOM 939 N N . PHE A 1 115 ? -5.674 12.444 6.350 1.00 88.31 115 PHE A N 1
ATOM 940 C CA . PHE A 1 115 ? -4.372 12.541 5.697 1.00 88.31 115 PHE A CA 1
ATOM 941 C C . PHE A 1 115 ? -3.867 13.980 5.618 1.00 88.31 115 PHE A C 1
ATOM 943 O O . PHE A 1 115 ? -4.629 14.949 5.660 1.00 88.31 115 PHE A O 1
ATOM 950 N N . ILE A 1 116 ? -2.549 14.129 5.480 1.00 84.38 116 ILE A N 1
ATOM 951 C CA . ILE A 1 116 ? -1.927 15.432 5.256 1.00 84.38 116 ILE A CA 1
ATOM 952 C C . ILE A 1 116 ? -2.213 15.862 3.813 1.00 84.38 116 ILE A C 1
ATOM 954 O O . ILE A 1 116 ? -1.679 15.294 2.862 1.00 84.38 116 ILE A O 1
ATOM 958 N N . ASN A 1 117 ? -3.037 16.897 3.643 1.00 77.56 117 ASN A N 1
ATOM 959 C CA . ASN A 1 117 ? -3.339 17.451 2.327 1.00 77.56 117 ASN A CA 1
ATOM 960 C C . ASN A 1 117 ? -2.391 18.613 1.997 1.00 77.56 117 ASN A C 1
ATOM 962 O O . ASN A 1 117 ? -2.482 19.700 2.569 1.00 77.56 117 ASN 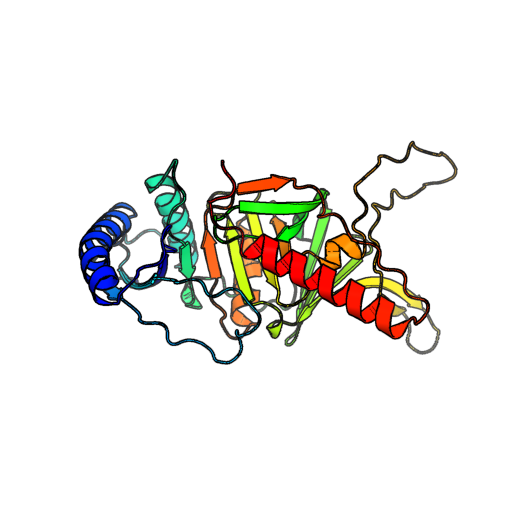A O 1
ATOM 966 N N . THR A 1 118 ? -1.488 18.387 1.044 1.00 74.06 118 THR A N 1
ATOM 967 C CA . THR A 1 118 ? -0.596 19.416 0.497 1.00 74.06 118 THR A CA 1
ATOM 968 C C . THR A 1 118 ? -0.818 19.547 -1.008 1.00 74.06 118 THR A C 1
ATOM 970 O O . THR A 1 118 ? -0.819 18.561 -1.738 1.00 74.06 118 THR A O 1
ATOM 973 N N . ARG A 1 119 ? -0.960 20.781 -1.516 1.00 71.06 119 ARG A N 1
ATOM 974 C CA . ARG A 1 119 ? -1.213 21.063 -2.949 1.00 71.06 119 ARG A CA 1
ATOM 975 C C . ARG A 1 119 ? 0.022 20.912 -3.858 1.00 71.06 119 ARG A C 1
ATOM 977 O O . ARG A 1 119 ? 0.046 21.454 -4.960 1.00 71.06 119 ARG A O 1
ATOM 984 N N . ARG A 1 120 ? 1.073 20.225 -3.408 1.00 76.19 120 ARG A N 1
ATOM 985 C CA . ARG A 1 120 ? 2.317 20.063 -4.174 1.00 76.19 120 ARG A CA 1
ATOM 986 C C . ARG A 1 120 ? 2.129 18.996 -5.257 1.00 76.19 120 ARG A C 1
ATOM 988 O O . ARG A 1 120 ? 1.582 17.928 -5.000 1.00 76.19 120 ARG A O 1
ATOM 995 N N . SER A 1 121 ? 2.583 19.288 -6.474 1.00 75.12 121 SER A N 1
ATOM 996 C CA . SER A 1 121 ? 2.494 18.379 -7.630 1.00 75.12 121 SER A CA 1
ATOM 997 C C . SER A 1 121 ? 3.581 17.303 -7.646 1.00 75.12 121 SER A C 1
ATOM 999 O O . SER A 1 121 ? 3.454 16.302 -8.346 1.00 75.12 121 SER A O 1
ATOM 1001 N N . CYS A 1 122 ? 4.651 17.493 -6.877 1.00 83.62 122 CYS A N 1
ATOM 1002 C CA . CYS A 1 122 ? 5.755 16.552 -6.784 1.00 83.62 122 CYS A CA 1
ATOM 1003 C C . CYS A 1 122 ? 6.404 16.577 -5.396 1.00 83.62 122 CYS A C 1
ATOM 1005 O O . CYS A 1 122 ? 6.335 17.572 -4.669 1.00 83.62 122 CYS A O 1
ATOM 1007 N N . ASP A 1 123 ? 7.027 15.461 -5.047 1.00 85.56 123 ASP A N 1
ATOM 1008 C CA . ASP A 1 123 ? 7.961 15.313 -3.940 1.00 85.56 123 ASP A CA 1
ATOM 1009 C C . ASP A 1 123 ? 9.317 14.991 -4.542 1.00 85.56 123 ASP A C 1
ATOM 1011 O O . ASP A 1 123 ? 9.525 13.882 -5.019 1.00 85.56 123 ASP A O 1
ATOM 1015 N N . ILE A 1 124 ? 10.204 15.978 -4.578 1.00 86.56 124 ILE A N 1
ATOM 1016 C CA . ILE A 1 124 ? 11.529 15.831 -5.175 1.00 86.56 124 ILE A CA 1
ATOM 1017 C C . ILE A 1 124 ? 12.504 15.386 -4.091 1.00 86.56 124 ILE A C 1
ATOM 1019 O O . ILE A 1 124 ? 12.438 15.874 -2.965 1.00 86.56 124 ILE A O 1
ATOM 1023 N N . ASP A 1 125 ? 13.379 14.461 -4.466 1.00 85.31 125 ASP A N 1
ATOM 1024 C CA . ASP A 1 125 ? 14.508 13.975 -3.681 1.00 85.31 125 ASP A CA 1
ATOM 1025 C C . ASP A 1 125 ? 14.164 13.590 -2.234 1.00 85.31 125 ASP A C 1
ATOM 1027 O O . ASP A 1 125 ? 14.758 14.070 -1.271 1.00 85.31 125 ASP A O 1
ATOM 1031 N N . ARG A 1 126 ? 13.185 12.694 -2.075 1.00 86.31 126 ARG A N 1
ATOM 1032 C CA . ARG A 1 126 ? 12.815 12.118 -0.775 1.00 86.31 126 ARG A CA 1
ATOM 1033 C C . ARG A 1 126 ? 13.699 10.941 -0.422 1.00 86.31 126 ARG A C 1
ATOM 1035 O O . ARG A 1 126 ? 14.034 10.130 -1.285 1.00 86.31 126 ARG A O 1
ATOM 1042 N N . GLU A 1 127 ? 14.051 10.824 0.849 1.00 85.88 127 GLU A N 1
ATOM 1043 C CA . GLU A 1 127 ? 14.898 9.733 1.311 1.00 85.88 127 GLU A CA 1
ATOM 1044 C C . GLU A 1 127 ? 14.125 8.415 1.390 1.00 85.88 127 GLU A C 1
ATOM 1046 O O . GLU A 1 127 ? 13.116 8.278 2.091 1.00 85.88 127 GLU A O 1
ATOM 1051 N N . TYR A 1 128 ? 14.660 7.388 0.739 1.00 86.69 128 TYR A N 1
ATOM 1052 C CA . TYR A 1 128 ? 14.125 6.036 0.825 1.00 86.69 128 TYR A CA 1
ATOM 1053 C C . TYR A 1 128 ? 15.249 5.021 1.062 1.00 86.69 128 TYR A C 1
ATOM 1055 O O . TYR A 1 128 ? 16.438 5.301 0.890 1.00 86.69 128 TYR A O 1
ATOM 1063 N N . ALA A 1 129 ? 14.871 3.848 1.557 1.00 86.19 129 ALA A N 1
ATOM 1064 C CA . ALA A 1 129 ? 15.772 2.753 1.894 1.00 86.19 129 ALA A CA 1
ATOM 1065 C C . ALA A 1 129 ? 15.779 1.646 0.828 1.00 86.19 129 ALA A C 1
ATOM 1067 O O . ALA A 1 129 ? 16.781 0.944 0.679 1.00 86.19 129 ALA A O 1
ATOM 1068 N N . GLY A 1 130 ? 14.692 1.488 0.071 1.00 87.19 130 GLY A N 1
ATOM 1069 C CA . GLY A 1 130 ? 14.652 0.516 -1.012 1.00 87.19 130 GLY A CA 1
ATOM 1070 C C . GLY A 1 130 ? 13.301 0.378 -1.698 1.00 87.19 130 GLY A C 1
ATOM 1071 O O . GLY A 1 130 ? 12.290 0.936 -1.266 1.00 87.19 130 GLY A O 1
ATOM 1072 N N . LEU A 1 131 ? 13.330 -0.391 -2.783 1.00 88.31 131 LEU A N 1
ATOM 1073 C CA . LEU A 1 131 ? 12.166 -0.856 -3.529 1.00 88.31 131 LEU A CA 1
ATOM 1074 C C . LEU A 1 131 ? 12.157 -2.379 -3.523 1.00 88.31 131 LEU A C 1
ATOM 1076 O O . LEU A 1 131 ? 13.219 -2.997 -3.604 1.00 88.31 131 LEU A O 1
ATOM 1080 N N . ALA A 1 132 ? 10.980 -2.985 -3.471 1.00 89.44 132 ALA A N 1
ATOM 1081 C CA . ALA A 1 132 ? 10.840 -4.425 -3.629 1.00 89.44 132 ALA A CA 1
ATOM 1082 C C . ALA A 1 132 ? 9.601 -4.788 -4.439 1.00 89.44 132 ALA A C 1
ATOM 1084 O O . ALA A 1 132 ? 8.615 -4.053 -4.457 1.00 89.44 132 ALA A O 1
ATOM 1085 N N . PHE A 1 133 ? 9.674 -5.931 -5.109 1.00 88.75 133 PHE A N 1
ATOM 1086 C CA . PHE A 1 133 ? 8.633 -6.449 -5.981 1.00 88.75 133 PHE A CA 1
ATOM 1087 C C . PHE A 1 133 ? 8.264 -7.852 -5.529 1.00 88.75 133 PHE A C 1
ATOM 1089 O O . PHE A 1 133 ? 9.132 -8.689 -5.263 1.00 88.75 133 PHE A O 1
ATOM 1096 N N . GLY A 1 134 ? 6.965 -8.100 -5.436 1.00 89.12 134 GLY A N 1
ATOM 1097 C CA . GLY A 1 134 ? 6.463 -9.348 -4.898 1.00 89.12 134 GLY A CA 1
ATOM 1098 C C . GLY A 1 134 ? 4.963 -9.501 -5.053 1.00 89.12 134 GLY A C 1
ATOM 1099 O O . GLY A 1 134 ? 4.319 -8.806 -5.843 1.00 89.12 134 GLY A O 1
ATOM 1100 N N . THR A 1 135 ? 4.425 -10.417 -4.265 1.00 87.81 135 THR A N 1
ATOM 1101 C CA . THR A 1 135 ? 2.989 -10.656 -4.117 1.00 87.81 135 THR A CA 1
ATOM 1102 C C . THR A 1 135 ? 2.641 -10.568 -2.642 1.00 87.81 135 THR A C 1
ATOM 1104 O O . THR A 1 135 ? 3.430 -11.005 -1.807 1.00 87.81 135 THR A O 1
ATOM 1107 N N . MET A 1 136 ? 1.469 -10.043 -2.308 1.00 85.38 136 MET A N 1
ATOM 1108 C CA . MET A 1 136 ? 0.988 -10.018 -0.928 1.00 85.38 136 MET A CA 1
ATOM 1109 C C . MET A 1 136 ? -0.257 -10.901 -0.819 1.00 85.38 136 MET A C 1
ATOM 1111 O O . MET A 1 136 ? -1.344 -10.439 -1.170 1.00 85.38 136 MET A O 1
ATOM 1115 N N . PRO A 1 137 ? -0.108 -12.182 -0.441 1.00 74.62 137 PRO A N 1
ATOM 1116 C CA . PRO A 1 137 ? -1.237 -13.016 -0.048 1.00 74.62 137 PRO A CA 1
ATOM 1117 C C . PRO A 1 137 ? -2.012 -12.436 1.140 1.00 74.62 137 PRO A C 1
ATOM 1119 O O . PRO A 1 137 ? -1.540 -11.601 1.912 1.00 74.62 137 PRO A O 1
ATOM 1122 N N . TYR A 1 138 ? -3.228 -12.940 1.309 1.00 67.69 138 TYR A N 1
ATOM 1123 C CA . TYR A 1 138 ? -4.181 -12.468 2.316 1.00 67.69 138 TYR A CA 1
ATOM 1124 C C . TYR A 1 138 ? -3.828 -12.868 3.752 1.00 67.69 138 TYR A C 1
ATOM 1126 O O . TYR A 1 138 ? -4.431 -12.364 4.696 1.00 67.69 138 TYR A O 1
ATOM 1134 N N . ASN A 1 139 ? -2.825 -13.730 3.936 1.00 68.94 139 ASN A N 1
ATOM 1135 C CA . ASN A 1 139 ? -2.258 -14.043 5.249 1.00 68.94 139 ASN A CA 1
ATOM 1136 C C . ASN A 1 139 ? -1.479 -12.855 5.863 1.00 68.94 139 ASN A C 1
ATOM 1138 O O . ASN A 1 139 ? -1.027 -12.949 7.003 1.00 68.94 139 ASN A O 1
ATOM 1142 N N . GLY A 1 140 ? -1.328 -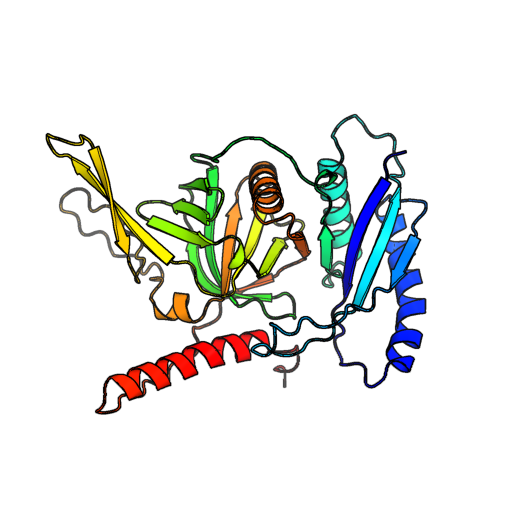11.746 5.126 1.00 73.12 140 GLY A N 1
ATOM 1143 C CA . GLY A 1 140 ? -0.620 -10.550 5.577 1.00 73.12 140 GLY A CA 1
ATOM 1144 C C . GLY A 1 140 ? 0.898 -10.632 5.412 1.00 73.12 140 GLY A C 1
ATOM 1145 O O . GLY A 1 140 ? 1.603 -9.736 5.876 1.00 73.12 140 GLY A O 1
ATOM 1146 N N . GLU A 1 141 ? 1.416 -11.668 4.748 1.00 86.69 141 GLU A N 1
ATOM 1147 C CA . GLU A 1 141 ? 2.828 -11.765 4.388 1.00 86.69 141 GLU A CA 1
ATOM 1148 C C . GLU A 1 141 ? 3.077 -11.133 3.015 1.00 86.69 141 GLU A C 1
ATOM 1150 O O . GLU A 1 141 ? 2.320 -11.311 2.065 1.00 86.69 141 GLU A O 1
ATOM 1155 N N . PHE A 1 142 ? 4.185 -10.413 2.880 1.00 90.62 142 PHE A N 1
ATOM 1156 C CA . PHE A 1 142 ? 4.701 -9.965 1.596 1.00 90.62 142 PHE A CA 1
ATOM 1157 C C . PHE A 1 142 ? 5.774 -10.943 1.118 1.00 90.62 142 PHE A C 1
ATOM 1159 O O . PHE A 1 142 ? 6.868 -11.017 1.682 1.00 90.62 142 PHE A O 1
ATOM 1166 N N . HIS A 1 143 ? 5.459 -11.687 0.060 1.00 90.31 143 HIS A N 1
ATOM 1167 C CA . HIS A 1 143 ? 6.395 -12.570 -0.624 1.00 90.31 143 HIS A CA 1
ATOM 1168 C C . HIS A 1 143 ? 7.270 -11.750 -1.569 1.00 90.31 143 HIS A C 1
ATOM 1170 O O . HIS A 1 143 ? 6.873 -11.423 -2.690 1.00 90.31 143 HIS A O 1
ATOM 1176 N N . GLU A 1 144 ? 8.465 -11.415 -1.104 1.00 89.81 144 GLU A N 1
ATOM 1177 C CA . GLU A 1 144 ? 9.451 -10.638 -1.841 1.00 89.81 144 GLU A CA 1
ATOM 1178 C C . GLU A 1 144 ? 10.208 -11.532 -2.830 1.00 89.81 144 GLU A C 1
ATOM 1180 O O . GLU A 1 144 ? 10.838 -12.512 -2.431 1.00 89.81 144 GLU A O 1
ATOM 1185 N N . TYR A 1 145 ? 10.154 -11.196 -4.122 1.00 86.00 145 TYR A N 1
ATOM 1186 C CA . TYR A 1 145 ? 10.864 -11.925 -5.183 1.00 86.00 145 TYR A CA 1
ATOM 1187 C C . TYR A 1 145 ? 12.150 -11.239 -5.629 1.00 86.00 145 TYR A C 1
ATOM 1189 O O . TYR A 1 145 ? 13.055 -11.893 -6.150 1.00 86.00 145 TYR A O 1
ATOM 1197 N N . ALA A 1 146 ? 12.200 -9.915 -5.504 1.00 84.88 146 ALA A N 1
ATOM 1198 C CA . ALA A 1 146 ? 13.415 -9.143 -5.686 1.00 84.88 146 ALA A CA 1
ATOM 1199 C C . ALA A 1 146 ? 13.298 -7.815 -4.947 1.00 84.88 146 ALA A C 1
ATOM 1201 O O . ALA A 1 146 ? 12.233 -7.185 -4.938 1.00 84.88 146 ALA A O 1
ATOM 1202 N N . SER A 1 147 ? 14.420 -7.335 -4.432 1.00 86.06 147 SER A N 1
ATOM 1203 C CA . SER A 1 147 ? 14.530 -5.969 -3.947 1.00 86.06 147 SER A CA 1
ATOM 1204 C C . SER A 1 147 ? 15.798 -5.295 -4.409 1.00 86.06 147 SER A C 1
ATOM 1206 O O . SER A 1 147 ? 16.814 -5.904 -4.737 1.00 86.06 147 SER A O 1
ATOM 1208 N N . ILE A 1 148 ? 15.725 -3.974 -4.423 1.00 79.56 148 ILE A N 1
ATOM 1209 C CA . ILE A 1 148 ? 16.890 -3.129 -4.553 1.00 79.56 148 ILE A CA 1
ATOM 1210 C C . ILE A 1 148 ? 16.933 -2.257 -3.315 1.00 79.56 148 ILE A C 1
ATOM 1212 O O . ILE A 1 148 ? 16.188 -1.284 -3.171 1.00 79.56 148 ILE A O 1
ATOM 1216 N N . GLN A 1 149 ? 17.842 -2.619 -2.421 1.00 77.12 149 GLN A N 1
ATOM 1217 C CA . GLN A 1 149 ? 18.182 -1.799 -1.275 1.00 77.12 149 GLN A CA 1
ATOM 1218 C C . GLN A 1 149 ? 19.188 -0.737 -1.711 1.00 77.12 149 GLN A C 1
ATOM 1220 O O . GLN A 1 149 ? 20.282 -1.041 -2.208 1.00 77.12 149 GLN A O 1
ATOM 1225 N N . ASN A 1 150 ? 18.804 0.524 -1.556 1.00 70.06 150 ASN A N 1
ATOM 1226 C CA . ASN A 1 150 ? 19.692 1.641 -1.812 1.00 70.06 150 ASN A CA 1
ATOM 1227 C C . ASN A 1 150 ? 19.269 2.839 -0.972 1.00 70.06 150 ASN A C 1
ATOM 1229 O O . ASN A 1 150 ? 18.131 3.292 -1.055 1.00 70.06 150 ASN A O 1
ATOM 1233 N N . SER A 1 151 ? 20.211 3.374 -0.204 1.00 61.66 151 SER A N 1
ATOM 1234 C CA . SER A 1 151 ? 20.051 4.655 0.465 1.00 61.66 151 SER A CA 1
ATOM 1235 C C . SER A 1 151 ? 20.255 5.761 -0.557 1.00 61.66 151 SER A C 1
ATOM 1237 O O . SER A 1 151 ? 21.391 6.091 -0.895 1.00 61.66 151 SER A O 1
ATOM 1239 N N . ASN A 1 152 ? 19.163 6.277 -1.099 1.00 74.88 152 ASN A N 1
ATOM 1240 C CA . ASN A 1 152 ? 19.207 7.304 -2.125 1.00 74.88 152 ASN A CA 1
ATOM 1241 C C . ASN A 1 152 ? 17.950 8.168 -2.062 1.00 74.88 152 ASN A C 1
ATOM 1243 O O . ASN A 1 152 ? 17.117 8.038 -1.162 1.00 74.88 152 ASN A O 1
ATOM 1247 N N . TYR A 1 153 ? 17.839 9.048 -3.045 1.00 81.50 153 TYR A N 1
ATOM 1248 C CA . TYR A 1 153 ? 16.699 9.917 -3.229 1.00 81.50 153 TYR A CA 1
ATOM 1249 C C . TYR A 1 153 ? 15.750 9.359 -4.290 1.00 81.50 153 TYR A C 1
ATOM 1251 O O . TYR A 1 153 ? 16.177 8.787 -5.299 1.00 81.50 153 TYR A O 1
ATOM 1259 N N . VAL A 1 154 ? 14.455 9.501 -4.035 1.00 83.94 154 VAL A N 1
ATOM 1260 C CA . VAL A 1 154 ? 13.377 9.172 -4.963 1.00 83.94 154 VAL A CA 1
ATOM 1261 C C . VAL A 1 154 ? 12.509 10.404 -5.157 1.00 83.94 154 VAL A C 1
ATOM 1263 O O . VAL A 1 154 ? 12.178 11.105 -4.203 1.00 83.94 154 VAL A O 1
ATOM 1266 N N . SER A 1 155 ? 12.139 10.675 -6.402 1.00 87.50 155 SER A N 1
ATOM 1267 C CA . SER A 1 155 ? 11.215 11.755 -6.724 1.00 87.50 155 SER A CA 1
ATOM 1268 C C . SER A 1 155 ? 9.863 11.184 -7.139 1.00 87.50 155 SER A C 1
ATOM 1270 O O . SER A 1 155 ? 9.789 10.386 -8.073 1.00 87.50 155 SER A O 1
ATOM 1272 N N . PHE A 1 156 ? 8.796 11.608 -6.467 1.00 86.69 156 PHE A N 1
ATOM 1273 C CA . PHE A 1 156 ? 7.417 11.272 -6.812 1.00 86.69 156 PHE A CA 1
ATOM 1274 C C . PHE A 1 156 ? 6.783 12.424 -7.578 1.00 86.69 156 PHE A C 1
ATOM 1276 O O . PHE A 1 156 ? 6.706 13.550 -7.088 1.00 86.69 156 PHE A O 1
ATOM 1283 N N . TYR A 1 157 ? 6.282 12.132 -8.768 1.00 86.38 157 TYR A N 1
ATOM 1284 C CA . TYR A 1 157 ? 5.508 13.062 -9.571 1.00 86.38 157 TYR A CA 1
ATOM 1285 C C . TYR A 1 157 ? 4.069 12.575 -9.616 1.00 86.38 157 TYR A C 1
ATOM 1287 O O . TYR A 1 157 ? 3.780 11.465 -10.070 1.00 86.38 157 TYR A O 1
ATOM 1295 N N . HIS A 1 158 ? 3.180 13.433 -9.126 1.00 81.25 158 HIS A N 1
ATOM 1296 C CA . HIS A 1 158 ? 1.753 13.178 -9.015 1.00 81.25 158 HIS A CA 1
ATOM 1297 C C . HIS A 1 158 ? 1.052 13.935 -10.145 1.00 81.25 158 HIS A C 1
ATOM 1299 O O . HIS A 1 158 ? 0.572 15.056 -9.953 1.00 81.25 158 HIS A O 1
ATOM 1305 N N . ASP A 1 159 ? 1.059 13.364 -11.351 1.00 71.38 159 ASP A N 1
ATOM 1306 C CA . ASP A 1 159 ? 0.269 13.899 -12.466 1.00 71.38 159 ASP A CA 1
ATOM 1307 C C . ASP A 1 159 ? -1.186 13.445 -12.316 1.00 71.38 159 ASP A C 1
ATOM 1309 O O . ASP A 1 159 ? -1.450 12.409 -11.738 1.00 71.38 159 ASP A O 1
ATOM 1313 N N . THR A 1 160 ? -2.147 14.178 -12.866 1.00 68.44 160 THR A N 1
ATOM 1314 C CA . THR A 1 160 ? -3.591 13.892 -12.801 1.00 68.44 160 THR A CA 1
ATOM 1315 C C . THR A 1 160 ? -3.999 12.468 -13.193 1.00 68.44 160 THR A C 1
ATOM 1317 O O . THR A 1 160 ? -5.060 12.019 -12.770 1.00 68.44 160 THR A O 1
ATOM 1320 N N . ARG A 1 161 ? -3.194 11.754 -13.990 1.00 78.75 161 ARG A N 1
ATOM 1321 C CA . ARG A 1 161 ? -3.519 10.405 -14.490 1.00 78.75 161 ARG A CA 1
ATOM 1322 C C . ARG A 1 161 ? -2.609 9.302 -13.953 1.00 78.75 161 ARG A C 1
ATOM 1324 O O . ARG A 1 161 ? -3.030 8.146 -13.896 1.00 78.75 161 ARG A O 1
ATOM 1331 N N . ASN A 1 162 ? -1.374 9.644 -13.591 1.00 84.44 162 ASN A N 1
ATOM 1332 C CA . ASN A 1 162 ? -0.309 8.678 -13.357 1.00 84.44 162 ASN A CA 1
ATOM 1333 C C . ASN A 1 162 ? 0.531 9.049 -12.140 1.00 84.44 162 ASN A C 1
ATOM 1335 O O . ASN A 1 162 ? 0.830 10.220 -11.905 1.00 84.44 162 ASN A O 1
ATOM 1339 N N . VAL A 1 163 ? 1.011 8.016 -11.456 1.00 87.06 163 VAL A N 1
ATOM 1340 C CA . VAL A 1 163 ? 2.139 8.119 -10.537 1.00 87.06 163 VAL A CA 1
ATOM 1341 C C . VAL A 1 163 ? 3.405 7.841 -11.334 1.00 87.06 163 VAL A C 1
ATOM 1343 O O . VAL A 1 163 ? 3.511 6.810 -12.005 1.00 87.06 163 VAL A O 1
ATOM 1346 N N . SER A 1 164 ? 4.363 8.763 -11.258 1.00 88.75 164 SER A N 1
ATOM 1347 C CA . SER A 1 164 ? 5.720 8.519 -11.735 1.00 88.75 164 SER A CA 1
ATOM 1348 C C . SER A 1 164 ? 6.710 8.595 -10.583 1.00 88.75 164 SER A C 1
ATOM 1350 O O . SER A 1 164 ? 6.719 9.561 -9.821 1.00 88.75 164 SER A O 1
ATOM 1352 N N . ILE A 1 165 ? 7.546 7.572 -10.462 1.00 88.56 165 ILE A N 1
ATOM 1353 C CA . ILE A 1 165 ? 8.542 7.431 -9.406 1.00 88.56 165 ILE A CA 1
ATOM 1354 C C . ILE A 1 165 ? 9.907 7.382 -10.078 1.00 88.56 165 ILE A C 1
ATOM 1356 O O . ILE A 1 165 ? 10.248 6.395 -10.728 1.00 88.56 165 ILE A O 1
ATOM 1360 N N . LYS A 1 166 ? 10.687 8.453 -9.937 1.00 87.12 166 LYS A N 1
ATOM 1361 C CA . LYS A 1 166 ? 12.063 8.512 -10.437 1.00 87.12 166 LYS A CA 1
ATOM 1362 C C . LYS A 1 166 ? 13.024 8.085 -9.345 1.00 87.12 166 LYS A C 1
ATOM 1364 O O . LYS A 1 166 ? 13.100 8.729 -8.300 1.00 87.12 166 LYS A O 1
ATOM 1369 N N . CYS A 1 167 ? 13.771 7.024 -9.605 1.00 80.69 167 CYS A N 1
ATOM 1370 C CA . CYS A 1 167 ? 14.779 6.476 -8.711 1.00 80.69 167 CYS A CA 1
ATOM 1371 C C . CYS A 1 167 ? 16.032 6.117 -9.520 1.00 80.69 167 CYS A C 1
ATOM 1373 O O . CYS A 1 167 ? 15.975 5.299 -10.437 1.00 80.69 167 CYS A O 1
ATOM 1375 N N . TRP A 1 168 ? 17.173 6.711 -9.166 1.00 77.62 168 TRP A N 1
ATOM 1376 C CA . TRP A 1 168 ? 18.442 6.542 -9.893 1.00 77.62 168 TRP A CA 1
ATOM 1377 C C . TRP A 1 168 ? 18.330 6.941 -11.380 1.00 77.62 168 TRP A C 1
ATOM 1379 O O . TRP A 1 168 ? 17.926 8.060 -11.683 1.00 77.62 168 TRP A O 1
ATOM 1389 N N . ASP A 1 169 ? 18.695 6.040 -12.296 1.00 76.81 169 ASP A N 1
ATOM 1390 C CA . ASP A 1 169 ? 18.557 6.136 -13.749 1.00 76.81 169 ASP A CA 1
ATOM 1391 C C . ASP A 1 169 ? 17.232 5.544 -14.265 1.00 76.81 169 ASP A C 1
ATOM 1393 O O . ASP A 1 169 ? 17.103 5.265 -15.458 1.00 76.81 169 ASP A O 1
ATOM 1397 N N . LEU A 1 170 ? 16.252 5.322 -13.380 1.00 82.62 170 LEU A N 1
ATOM 1398 C CA . LEU A 1 170 ? 14.978 4.690 -13.707 1.00 82.62 170 LEU A CA 1
ATOM 1399 C C . LEU A 1 170 ? 13.782 5.567 -13.367 1.00 82.62 170 LEU A C 1
ATOM 1401 O O . LEU A 1 170 ? 13.782 6.352 -12.419 1.00 82.62 170 LEU A O 1
ATOM 1405 N N . GLU A 1 171 ? 12.718 5.351 -14.125 1.00 87.50 171 GLU A N 1
ATOM 1406 C CA . GLU A 1 171 ? 11.404 5.918 -13.885 1.00 87.50 171 GLU A CA 1
ATOM 1407 C C . GLU A 1 171 ? 10.348 4.807 -13.943 1.00 87.50 171 GLU A C 1
ATOM 1409 O O . GLU A 1 171 ? 10.165 4.158 -14.976 1.00 87.50 171 GLU A O 1
ATOM 1414 N N . LEU A 1 172 ? 9.667 4.573 -12.820 1.00 88.69 172 LEU A N 1
ATOM 1415 C CA . LEU A 1 172 ? 8.529 3.663 -12.717 1.00 88.69 172 LEU A CA 1
ATOM 1416 C C . LEU A 1 172 ? 7.243 4.454 -12.957 1.00 88.69 172 LEU A C 1
ATOM 1418 O O . LEU A 1 172 ? 7.001 5.444 -12.270 1.00 88.69 172 LEU A O 1
ATOM 1422 N N . LYS A 1 173 ? 6.407 4.014 -13.900 1.00 89.50 173 LYS A N 1
ATOM 1423 C CA . LYS A 1 173 ? 5.132 4.663 -14.237 1.00 89.50 173 LYS A CA 1
ATOM 1424 C C . LYS A 1 173 ? 3.974 3.682 -14.134 1.00 89.50 173 LYS A C 1
ATOM 1426 O O . LYS A 1 173 ? 4.022 2.590 -14.701 1.00 89.50 173 LYS A O 1
ATOM 1431 N N . PHE A 1 174 ? 2.908 4.103 -13.466 1.00 89.56 174 PHE A N 1
ATOM 1432 C CA . PHE A 1 174 ? 1.624 3.403 -13.449 1.00 89.56 174 PHE A CA 1
ATOM 1433 C C . PHE A 1 174 ? 0.472 4.400 -13.287 1.00 89.56 174 PHE A C 1
ATOM 1435 O O . PHE A 1 174 ? 0.644 5.492 -12.744 1.00 89.56 174 PHE A O 1
ATOM 1442 N N . THR A 1 175 ? -0.705 4.045 -13.799 1.00 89.50 175 THR A N 1
ATOM 1443 C CA . THR A 1 175 ? -1.906 4.886 -13.697 1.00 89.50 175 THR A CA 1
ATOM 1444 C C . THR A 1 175 ? -2.515 4.765 -12.302 1.00 89.50 175 THR A C 1
ATOM 1446 O O . THR A 1 175 ? -2.377 3.731 -11.649 1.00 89.50 175 THR A O 1
ATOM 1449 N N . TYR A 1 176 ? -3.239 5.787 -11.845 1.00 87.31 176 TYR A N 1
ATOM 1450 C CA . TYR A 1 176 ? -3.984 5.689 -10.581 1.00 87.31 176 TYR A CA 1
ATOM 1451 C C . TYR A 1 176 ? -5.034 4.571 -10.607 1.00 87.31 176 TYR A C 1
ATOM 1453 O O . TYR A 1 176 ? -5.184 3.840 -9.633 1.00 87.31 176 TYR A O 1
ATOM 1461 N N . ASN A 1 177 ? -5.684 4.362 -11.755 1.00 86.56 177 ASN A N 1
ATOM 1462 C CA . ASN A 1 177 ? -6.650 3.276 -11.945 1.00 86.56 177 ASN A CA 1
ATOM 1463 C C . ASN A 1 177 ? -6.021 1.882 -11.824 1.00 86.56 177 ASN A C 1
ATOM 1465 O O . ASN A 1 177 ? -6.726 0.929 -11.521 1.00 86.56 177 ASN A O 1
ATOM 1469 N N . ASN A 1 178 ? -4.709 1.758 -12.046 1.00 88.31 178 ASN A N 1
ATOM 1470 C CA . ASN A 1 178 ? -3.993 0.497 -11.879 1.00 88.31 178 ASN A CA 1
ATOM 1471 C C . ASN A 1 178 ? -3.773 0.138 -10.402 1.00 88.31 178 ASN A C 1
ATOM 1473 O O . ASN A 1 178 ? -3.366 -0.981 -10.129 1.00 88.31 178 ASN A O 1
ATOM 1477 N N . ILE A 1 179 ? -4.003 1.056 -9.456 1.00 88.94 179 ILE A N 1
ATOM 1478 C CA . ILE A 1 179 ? -3.881 0.791 -8.019 1.00 88.94 179 ILE A CA 1
ATOM 1479 C C . ILE A 1 179 ? -5.185 0.160 -7.523 1.00 88.94 179 ILE A C 1
ATOM 1481 O O . ILE A 1 179 ? -6.233 0.811 -7.530 1.00 88.94 179 ILE A O 1
ATOM 1485 N N . ARG A 1 180 ? -5.122 -1.086 -7.051 1.00 86.75 180 ARG A N 1
ATOM 1486 C CA . ARG A 1 180 ? -6.244 -1.766 -6.387 1.00 86.75 180 ARG A CA 1
ATOM 1487 C C . ARG A 1 180 ? -6.355 -1.295 -4.947 1.00 86.75 180 ARG A C 1
ATOM 1489 O O . ARG A 1 180 ? -7.317 -0.616 -4.593 1.00 86.75 180 ARG A O 1
ATOM 1496 N N . HIS A 1 181 ? -5.297 -1.537 -4.178 1.00 88.25 181 HIS A N 1
ATOM 1497 C CA . HIS A 1 181 ? -5.197 -1.176 -2.771 1.00 88.25 181 HIS A CA 1
ATOM 1498 C C . HIS A 1 181 ? -3.841 -0.533 -2.469 1.00 88.25 181 HIS A C 1
ATOM 1500 O O . HIS A 1 181 ? -2.822 -0.819 -3.102 1.00 88.25 181 HIS A O 1
ATOM 1506 N N . ILE A 1 182 ? -3.836 0.351 -1.476 1.00 91.88 182 ILE A N 1
ATOM 1507 C CA . ILE A 1 182 ? -2.620 0.929 -0.903 1.00 91.88 182 ILE A CA 1
ATOM 1508 C C . ILE A 1 182 ? -2.538 0.436 0.530 1.00 91.88 182 ILE A C 1
ATOM 1510 O O . ILE A 1 182 ? -3.466 0.693 1.301 1.00 91.88 182 ILE A O 1
ATOM 1514 N N . PHE A 1 183 ? -1.442 -0.232 0.877 1.00 93.00 183 PHE A N 1
ATOM 1515 C CA . PHE A 1 183 ? -1.191 -0.719 2.226 1.00 93.00 183 PHE A CA 1
ATOM 1516 C C . PHE A 1 183 ? -0.033 0.026 2.885 1.00 93.00 183 PHE A C 1
ATOM 1518 O O . PHE A 1 183 ? 0.971 0.333 2.244 1.00 93.00 183 PHE A O 1
ATOM 1525 N N . VAL A 1 184 ? -0.160 0.297 4.179 1.00 93.44 184 VAL A N 1
ATOM 1526 C CA . VAL A 1 184 ? 0.864 0.938 5.008 1.00 93.44 184 VAL A CA 1
ATOM 1527 C C . VAL A 1 184 ? 1.181 0.014 6.175 1.00 93.44 184 VAL A C 1
ATOM 1529 O O . VAL A 1 184 ? 0.280 -0.346 6.936 1.00 93.44 184 VAL A O 1
ATOM 1532 N N . ASN A 1 185 ? 2.455 -0.357 6.332 1.00 92.31 185 ASN A N 1
ATOM 1533 C CA . ASN A 1 185 ? 2.873 -1.238 7.419 1.00 92.31 185 ASN A CA 1
ATOM 1534 C C . ASN A 1 185 ? 2.952 -0.468 8.740 1.00 92.31 185 ASN A C 1
ATOM 1536 O O . ASN A 1 185 ? 3.844 0.363 8.951 1.00 92.31 185 ASN A O 1
ATOM 1540 N N . ILE A 1 186 ? 2.017 -0.750 9.643 1.00 85.94 186 ILE A N 1
ATOM 1541 C CA . ILE A 1 186 ? 1.903 -0.056 10.923 1.00 85.94 186 ILE A CA 1
ATOM 1542 C C . ILE A 1 186 ? 3.152 -0.307 11.770 1.00 85.94 186 ILE A C 1
ATOM 1544 O O . ILE A 1 186 ? 3.565 -1.446 11.989 1.00 85.94 186 ILE A O 1
ATOM 1548 N N . GLY A 1 187 ? 3.737 0.763 12.311 1.00 77.75 187 GLY A N 1
ATOM 1549 C CA . GLY A 1 187 ? 4.869 0.668 13.238 1.00 77.75 187 GLY A CA 1
ATOM 1550 C C . GLY A 1 187 ? 6.156 0.129 12.607 1.00 77.75 187 GLY A C 1
ATOM 1551 O O . GLY A 1 187 ? 7.053 -0.278 13.341 1.00 77.75 187 GLY A O 1
ATOM 1552 N N . SER A 1 188 ? 6.243 0.100 11.274 1.00 82.69 188 SER A N 1
ATOM 1553 C CA . SER A 1 188 ? 7.488 -0.176 10.559 1.00 82.69 188 SER A CA 1
ATOM 1554 C C . SER A 1 188 ? 8.448 1.015 10.683 1.00 82.69 188 SER A C 1
ATOM 1556 O O . SER A 1 188 ? 8.048 2.178 10.605 1.00 82.69 188 SER A O 1
ATOM 1558 N N . SER A 1 189 ? 9.724 0.724 10.927 1.00 81.81 189 SER A N 1
ATOM 1559 C CA . SER A 1 189 ? 10.808 1.707 10.921 1.00 81.81 189 SER A CA 1
ATOM 1560 C C . SER A 1 189 ? 12.034 1.050 10.289 1.00 81.81 189 SER A C 1
ATOM 1562 O O . SER A 1 189 ? 12.681 0.241 10.957 1.00 81.81 189 SER A O 1
ATOM 1564 N N . PRO A 1 190 ? 12.379 1.365 9.029 1.00 86.88 190 PRO A N 1
ATOM 1565 C CA . PRO A 1 190 ? 11.788 2.386 8.147 1.00 86.88 190 PRO A CA 1
ATOM 1566 C C . PRO A 1 190 ? 10.323 2.114 7.737 1.00 86.88 190 PRO A C 1
ATOM 1568 O O . PRO A 1 190 ? 9.862 0.982 7.817 1.00 86.88 190 PRO A O 1
ATOM 1571 N N . CYS A 1 191 ? 9.595 3.159 7.322 1.00 90.56 191 CYS A N 1
ATOM 1572 C CA . CYS A 1 191 ? 8.167 3.094 6.988 1.00 90.56 191 CYS A CA 1
ATOM 1573 C C . CYS A 1 191 ? 7.946 2.417 5.630 1.00 90.56 191 CYS A C 1
ATOM 1575 O O . CYS A 1 191 ? 8.478 2.870 4.619 1.00 90.56 191 CYS A O 1
ATOM 1577 N N . GLU A 1 192 ? 7.147 1.355 5.586 1.00 94.00 192 GLU A N 1
ATOM 1578 C CA . GLU A 1 192 ? 6.884 0.605 4.355 1.00 94.00 192 GLU A CA 1
ATOM 1579 C C . GLU A 1 192 ? 5.480 0.868 3.805 1.00 94.00 192 GLU A C 1
ATOM 1581 O O . GLU A 1 192 ? 4.479 0.789 4.524 1.00 94.00 192 GLU A O 1
ATOM 1586 N N . VAL A 1 193 ? 5.420 1.136 2.501 1.00 94.00 193 VAL A N 1
ATOM 1587 C CA . VAL A 1 193 ? 4.187 1.358 1.740 1.00 94.00 193 VAL A CA 1
ATOM 1588 C C . VAL A 1 193 ? 4.139 0.375 0.584 1.00 94.00 193 VAL A C 1
ATOM 1590 O O . VAL A 1 193 ? 5.118 0.230 -0.146 1.00 94.00 193 VAL A O 1
ATOM 1593 N N . PHE A 1 194 ? 3.001 -0.279 0.401 1.00 94.12 194 PHE A N 1
ATOM 1594 C CA . PHE A 1 194 ? 2.794 -1.300 -0.615 1.00 94.12 194 PHE A CA 1
ATOM 1595 C C . PHE A 1 194 ? 1.682 -0.843 -1.553 1.00 94.12 194 PHE A C 1
ATOM 1597 O O . PHE A 1 194 ? 0.561 -0.568 -1.127 1.00 94.12 194 PHE A O 1
ATOM 1604 N N . PHE A 1 195 ? 2.000 -0.769 -2.837 1.00 92.75 195 PHE A N 1
ATOM 1605 C CA . PHE A 1 195 ? 1.030 -0.544 -3.895 1.00 92.75 195 PHE A CA 1
ATOM 1606 C C . PHE A 1 195 ? 0.656 -1.893 -4.480 1.00 92.75 195 PHE A C 1
ATOM 1608 O O . PHE A 1 195 ? 1.486 -2.518 -5.138 1.00 92.75 195 PHE A O 1
ATOM 1615 N N . ASP A 1 196 ? -0.575 -2.330 -4.237 1.00 90.69 196 ASP A N 1
ATOM 1616 C CA . ASP A 1 196 ? -1.145 -3.468 -4.941 1.00 90.69 196 ASP A CA 1
ATOM 1617 C C . ASP A 1 196 ? -1.736 -2.996 -6.270 1.00 90.69 196 ASP A C 1
ATOM 1619 O O . ASP A 1 196 ? -2.632 -2.150 -6.316 1.00 90.69 196 ASP A O 1
ATOM 1623 N N . LEU A 1 197 ? -1.190 -3.523 -7.357 1.00 88.88 197 LEU A N 1
ATOM 1624 C CA . LEU A 1 197 ? -1.432 -3.076 -8.714 1.00 88.88 197 LEU A CA 1
ATOM 1625 C C . LEU A 1 197 ? -2.123 -4.170 -9.534 1.00 88.88 197 LEU A C 1
ATOM 1627 O O . LEU A 1 197 ? -1.755 -5.339 -9.442 1.00 88.88 197 LEU A O 1
ATOM 1631 N N . CYS A 1 198 ? -3.068 -3.795 -10.402 1.00 83.69 198 CYS A N 1
ATOM 1632 C CA . CYS A 1 198 ? -3.668 -4.734 -11.361 1.00 83.69 198 CYS A CA 1
ATOM 1633 C C . CYS A 1 198 ? -2.615 -5.291 -12.329 1.00 83.69 198 CYS A C 1
ATOM 1635 O O . CYS A 1 198 ? -2.697 -6.436 -12.758 1.00 83.69 198 CYS A O 1
ATOM 1637 N N . ASN A 1 199 ? -1.635 -4.458 -12.688 1.00 82.00 199 ASN A N 1
ATOM 1638 C CA . ASN A 1 199 ? -0.520 -4.806 -13.557 1.00 82.00 199 ASN A CA 1
ATOM 1639 C C . ASN A 1 199 ? 0.800 -4.269 -12.986 1.00 82.00 199 ASN A C 1
ATOM 1641 O O . ASN A 1 199 ? 0.806 -3.189 -12.385 1.00 82.00 199 ASN A O 1
ATOM 1645 N N . PRO A 1 200 ? 1.934 -4.941 -13.247 1.00 80.75 200 PRO A N 1
ATOM 1646 C CA . PRO A 1 200 ? 3.251 -4.444 -12.862 1.00 80.75 200 PRO A CA 1
ATOM 1647 C C . PRO A 1 200 ? 3.524 -3.045 -13.444 1.00 80.75 200 PRO A C 1
ATOM 1649 O O . PRO A 1 200 ? 3.066 -2.741 -14.553 1.00 80.75 200 PRO A O 1
ATOM 1652 N N . PRO A 1 201 ? 4.292 -2.185 -12.750 1.00 84.75 201 PRO A N 1
ATOM 1653 C CA . PRO A 1 201 ? 4.593 -0.851 -13.251 1.00 84.75 201 PRO A CA 1
ATOM 1654 C C . PRO A 1 201 ? 5.463 -0.917 -14.511 1.00 84.75 201 PRO A C 1
ATOM 1656 O O . PRO A 1 201 ? 6.300 -1.806 -14.681 1.00 84.75 201 PRO A O 1
ATOM 1659 N N . LEU A 1 202 ? 5.300 0.069 -15.392 1.00 85.88 202 LEU A N 1
ATOM 1660 C CA . LEU A 1 202 ? 6.184 0.235 -16.540 1.00 85.88 202 LEU A CA 1
ATOM 1661 C C . LEU A 1 202 ? 7.500 0.861 -16.086 1.00 85.88 202 LEU A C 1
ATOM 1663 O O . LEU A 1 202 ? 7.493 1.849 -15.357 1.00 85.88 202 LEU A O 1
ATOM 1667 N N . VAL A 1 203 ? 8.620 0.316 -16.555 1.00 86.56 203 VAL A N 1
ATOM 1668 C CA . VAL A 1 203 ? 9.959 0.794 -16.195 1.00 86.56 203 VAL A CA 1
ATOM 1669 C C . VAL A 1 203 ? 10.619 1.452 -17.398 1.00 86.56 203 VAL A C 1
ATOM 1671 O O . VAL A 1 203 ? 10.699 0.863 -18.481 1.00 86.56 203 VAL A O 1
ATOM 1674 N N . PHE A 1 204 ? 11.123 2.664 -17.201 1.00 85.31 204 PHE A N 1
ATOM 1675 C CA . PHE A 1 204 ? 11.817 3.449 -18.214 1.00 85.31 204 PHE A CA 1
ATOM 1676 C C . PHE A 1 204 ? 13.213 3.847 -17.740 1.00 85.31 204 PHE A C 1
ATOM 1678 O O . PHE A 1 204 ? 13.432 4.065 -16.553 1.00 85.31 204 PHE A O 1
ATOM 1685 N N . ARG A 1 205 ? 14.147 3.964 -18.685 1.00 85.88 205 ARG A N 1
ATOM 1686 C CA . ARG A 1 205 ? 15.425 4.664 -18.535 1.00 85.88 205 ARG A CA 1
ATOM 1687 C C . ARG A 1 205 ? 15.338 5.987 -19.294 1.00 85.88 205 ARG A C 1
ATOM 1689 O O . ARG A 1 205 ? 15.416 5.960 -20.526 1.00 85.88 205 ARG A O 1
ATOM 1696 N N . PRO A 1 206 ? 15.127 7.119 -18.607 1.00 83.38 206 PRO A N 1
ATOM 1697 C CA . PRO A 1 206 ? 15.130 8.417 -19.261 1.00 83.38 206 PRO A CA 1
ATOM 1698 C C . PRO A 1 206 ? 16.546 8.777 -19.733 1.00 83.38 206 PRO A C 1
ATOM 1700 O O . PRO A 1 206 ? 17.513 8.709 -18.977 1.00 83.38 206 PRO A O 1
ATOM 1703 N N . GLU A 1 207 ? 16.666 9.183 -20.992 1.00 83.75 207 GLU A N 1
ATOM 1704 C CA . GLU A 1 207 ? 17.886 9.706 -21.603 1.00 83.75 207 GLU A CA 1
ATOM 1705 C C . GLU A 1 207 ? 17.669 11.173 -21.982 1.00 83.75 207 GLU A C 1
ATOM 1707 O O . GLU A 1 207 ? 16.842 11.497 -22.838 1.00 83.75 207 GLU A O 1
ATOM 1712 N N . THR A 1 208 ? 18.433 12.076 -21.371 1.00 83.94 208 THR A N 1
ATOM 1713 C CA . THR A 1 208 ? 18.397 13.498 -21.722 1.00 83.94 208 THR A CA 1
ATOM 1714 C C . THR A 1 208 ? 19.219 13.743 -22.984 1.00 83.94 208 THR A C 1
ATOM 1716 O O . THR A 1 208 ? 20.442 13.597 -22.980 1.00 83.94 208 THR A O 1
ATOM 1719 N N . LYS A 1 209 ? 18.569 14.176 -24.064 1.00 85.81 209 LYS A N 1
ATOM 1720 C CA . LYS A 1 209 ? 19.220 14.639 -25.296 1.00 85.81 209 LYS A CA 1
ATOM 1721 C C . LYS A 1 209 ? 19.094 16.145 -25.445 1.00 85.81 209 LYS A C 1
ATOM 1723 O O . LYS A 1 209 ? 18.263 16.795 -24.820 1.00 85.81 209 LYS A O 1
ATOM 1728 N N . ARG A 1 210 ? 19.935 16.721 -26.301 1.00 86.81 210 ARG A N 1
ATOM 1729 C CA . ARG A 1 210 ? 19.884 18.144 -26.640 1.00 86.81 210 ARG A CA 1
ATOM 1730 C C . ARG A 1 210 ? 19.918 18.316 -28.148 1.00 86.81 210 ARG A C 1
ATOM 1732 O O . ARG A 1 210 ? 20.768 17.729 -28.811 1.00 86.81 210 ARG A O 1
ATOM 1739 N N . ASN A 1 211 ? 19.021 19.130 -28.697 1.00 86.00 211 ASN A N 1
ATOM 1740 C CA . ASN A 1 211 ? 19.122 19.584 -30.082 1.00 86.00 211 ASN A CA 1
ATOM 1741 C C . ASN A 1 211 ? 19.017 21.115 -30.171 1.00 86.00 211 ASN A C 1
ATOM 1743 O O . ASN A 1 211 ? 18.670 21.793 -29.203 1.00 86.00 211 ASN A O 1
ATOM 1747 N N . ARG A 1 212 ? 19.346 21.664 -31.344 1.00 80.94 212 ARG A N 1
ATOM 1748 C CA . ARG A 1 212 ? 19.379 23.117 -31.578 1.00 80.94 212 ARG A CA 1
ATOM 1749 C C . ARG A 1 212 ? 17.990 23.772 -31.661 1.00 80.94 212 ARG A C 1
ATOM 1751 O O . ARG A 1 212 ? 17.922 24.988 -31.563 1.00 80.94 212 ARG A O 1
ATOM 1758 N N . TYR A 1 213 ? 16.918 22.998 -31.840 1.00 81.56 213 TYR A N 1
ATOM 1759 C CA . TYR A 1 213 ? 15.566 23.512 -32.111 1.00 81.56 213 TYR A CA 1
ATOM 1760 C C . TYR A 1 213 ? 14.660 23.536 -30.873 1.00 81.56 213 TYR A C 1
ATOM 1762 O O . TYR A 1 213 ? 13.868 24.451 -30.702 1.00 81.56 213 TYR A O 1
ATOM 1770 N N . VAL A 1 214 ? 14.780 22.525 -30.016 1.00 75.81 214 VAL A N 1
ATOM 1771 C CA . VAL A 1 214 ? 13.923 22.274 -28.846 1.00 75.81 214 VAL A CA 1
ATOM 1772 C C . VAL A 1 214 ? 14.712 22.452 -27.542 1.00 75.81 214 VAL A C 1
ATOM 1774 O O . VAL A 1 214 ? 14.135 22.574 -26.469 1.00 75.81 214 VAL A O 1
ATOM 1777 N N . GLY A 1 215 ? 16.047 22.506 -27.612 1.00 83.06 215 GLY A N 1
ATOM 1778 C CA . GLY A 1 215 ? 16.898 22.538 -26.429 1.00 83.06 215 GLY A CA 1
ATOM 1779 C C . GLY A 1 215 ? 17.071 21.142 -25.833 1.00 83.06 215 GLY A C 1
ATOM 1780 O O . GLY A 1 215 ? 17.283 20.179 -26.573 1.00 83.06 215 GLY A O 1
ATOM 1781 N N . ALA A 1 216 ? 17.064 21.037 -24.503 1.00 84.00 216 ALA A N 1
ATOM 1782 C CA . ALA A 1 216 ? 17.154 19.756 -23.804 1.00 84.00 216 ALA A CA 1
ATOM 1783 C C . ALA A 1 216 ? 15.777 19.076 -23.750 1.00 84.00 216 ALA A C 1
ATOM 1785 O O . ALA A 1 216 ? 14.791 19.712 -23.388 1.00 84.00 216 ALA A O 1
ATOM 1786 N N . TYR A 1 217 ? 15.715 17.795 -24.098 1.00 81.19 217 TYR A N 1
ATOM 1787 C CA . TYR A 1 217 ? 14.503 16.981 -24.067 1.00 81.19 217 TYR A CA 1
ATOM 1788 C C . TYR A 1 217 ? 14.830 15.567 -23.582 1.00 81.19 217 TYR A C 1
ATOM 1790 O O . TYR A 1 217 ? 15.951 15.090 -23.757 1.00 81.19 217 TYR A O 1
ATOM 1798 N N . ASN A 1 218 ? 13.853 14.891 -22.984 1.00 82.19 218 ASN A N 1
ATOM 1799 C CA . ASN A 1 218 ? 14.029 13.535 -22.468 1.00 82.19 218 ASN A CA 1
ATOM 1800 C C . ASN A 1 218 ? 13.421 12.519 -23.435 1.00 82.19 218 ASN A C 1
ATOM 1802 O O . ASN A 1 218 ? 12.329 12.735 -23.962 1.00 82.19 218 ASN A O 1
ATOM 1806 N N . ILE A 1 219 ? 14.131 11.416 -23.657 1.00 83.06 219 ILE A N 1
ATOM 1807 C CA . ILE A 1 219 ? 13.627 10.226 -24.338 1.00 83.06 219 ILE A CA 1
ATOM 1808 C C . ILE A 1 219 ? 13.495 9.119 -23.300 1.00 83.06 219 ILE A C 1
ATOM 1810 O O . ILE A 1 219 ? 14.479 8.750 -22.666 1.00 83.06 219 ILE A O 1
ATOM 1814 N N . ASP A 1 220 ? 12.299 8.561 -23.161 1.00 83.00 220 ASP A N 1
ATOM 1815 C CA . ASP A 1 220 ? 12.047 7.473 -22.221 1.00 83.00 220 ASP A CA 1
ATOM 1816 C C . ASP A 1 220 ? 12.223 6.121 -22.920 1.00 83.00 220 ASP A C 1
ATOM 1818 O O . ASP A 1 220 ? 11.402 5.717 -23.747 1.00 83.00 220 ASP A O 1
ATOM 1822 N N . HIS A 1 221 ? 13.279 5.384 -22.572 1.00 82.12 221 HIS A N 1
ATOM 1823 C CA . HIS A 1 221 ? 13.516 4.043 -23.111 1.00 82.12 221 HIS A CA 1
ATOM 1824 C C . HIS A 1 221 ? 12.896 2.991 -22.203 1.00 82.12 221 HIS A C 1
ATOM 1826 O O . HIS A 1 221 ? 13.358 2.792 -21.079 1.00 82.12 221 HIS A O 1
ATOM 1832 N N . ARG A 1 222 ? 11.863 2.283 -22.671 1.00 80.88 222 ARG A N 1
ATOM 1833 C CA . ARG A 1 222 ? 11.276 1.179 -21.899 1.00 80.88 222 ARG A CA 1
ATOM 1834 C C . ARG A 1 222 ? 12.338 0.105 -21.653 1.00 80.88 222 ARG A C 1
ATOM 1836 O O . ARG A 1 222 ? 12.960 -0.381 -22.593 1.00 80.88 222 ARG A O 1
ATOM 1843 N N . THR A 1 223 ? 12.520 -0.289 -20.397 1.00 76.62 223 THR A N 1
ATOM 1844 C CA . THR A 1 223 ? 13.413 -1.386 -20.015 1.00 76.62 223 THR A CA 1
ATOM 1845 C C . THR A 1 223 ? 12.627 -2.473 -19.300 1.00 76.62 223 THR A C 1
ATOM 1847 O O . THR A 1 223 ? 11.675 -2.206 -18.577 1.00 76.62 223 THR A O 1
ATOM 1850 N N . ALA A 1 224 ? 13.036 -3.718 -19.509 1.00 67.62 224 ALA A N 1
ATOM 1851 C CA . ALA A 1 224 ? 12.490 -4.879 -18.814 1.00 67.62 224 ALA A CA 1
ATOM 1852 C C . ALA A 1 224 ? 13.526 -5.537 -17.889 1.00 67.62 224 ALA A C 1
ATOM 1854 O O . ALA A 1 224 ? 13.315 -6.639 -17.396 1.00 67.62 224 ALA A O 1
ATOM 1855 N N . ARG A 1 225 ? 14.682 -4.887 -17.708 1.00 69.69 225 ARG A N 1
ATOM 1856 C CA . ARG A 1 225 ? 15.771 -5.347 -16.845 1.00 69.69 225 ARG A CA 1
ATOM 1857 C C . ARG A 1 225 ? 16.347 -4.176 -16.077 1.00 69.69 225 ARG A C 1
ATOM 1859 O O . ARG A 1 225 ? 16.792 -3.190 -16.677 1.00 69.69 225 ARG A O 1
ATOM 1866 N N . VAL A 1 226 ? 16.384 -4.313 -14.763 1.00 67.69 226 VAL A N 1
ATOM 1867 C CA . VAL A 1 226 ? 17.022 -3.378 -13.849 1.00 67.69 226 VAL A CA 1
ATOM 1868 C C . VAL A 1 226 ? 18.220 -4.072 -13.223 1.00 67.69 226 VAL A C 1
ATOM 1870 O O . VAL A 1 226 ? 18.082 -5.028 -12.465 1.00 67.69 226 VAL A O 1
ATOM 1873 N N . LYS A 1 227 ? 19.406 -3.563 -13.549 1.00 65.50 227 LYS A N 1
ATOM 1874 C CA . LYS A 1 227 ? 20.660 -3.932 -12.899 1.00 65.50 227 LYS A CA 1
ATOM 1875 C C . LYS A 1 227 ? 21.103 -2.762 -12.040 1.00 65.50 227 LYS A C 1
ATOM 1877 O O . LYS A 1 227 ? 20.959 -1.614 -12.457 1.00 65.50 227 LYS A O 1
ATOM 1882 N N . LYS A 1 228 ? 21.687 -3.050 -10.879 1.00 55.81 228 LYS A N 1
ATOM 1883 C CA . LYS A 1 228 ? 22.416 -2.041 -10.110 1.00 55.81 228 L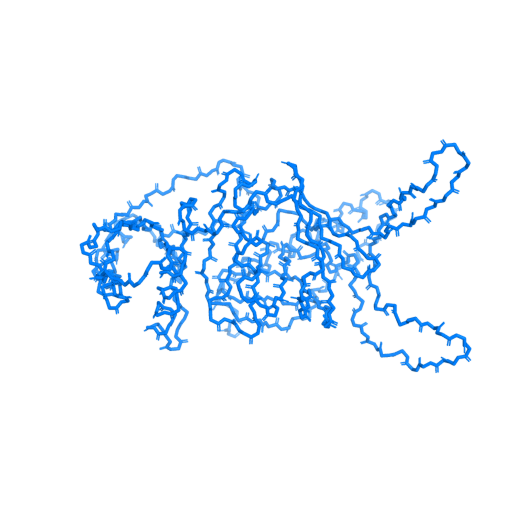YS A CA 1
ATOM 1884 C C . LYS A 1 228 ? 23.643 -1.631 -10.930 1.00 55.81 228 LYS A C 1
ATOM 1886 O O . LYS A 1 228 ? 24.648 -2.336 -10.936 1.00 55.81 228 LYS A O 1
ATOM 1891 N N . ASN A 1 229 ? 23.544 -0.527 -11.665 1.00 49.81 229 ASN A N 1
ATOM 1892 C CA . ASN A 1 229 ? 24.685 0.050 -12.362 1.00 49.81 229 ASN A CA 1
ATOM 1893 C C . ASN A 1 229 ? 25.627 0.645 -11.308 1.00 49.81 229 ASN A C 1
ATOM 1895 O O . ASN A 1 229 ? 25.368 1.708 -10.750 1.00 49.81 229 ASN A O 1
ATOM 1899 N N . ILE A 1 230 ? 26.718 -0.056 -11.003 1.00 43.84 230 ILE A N 1
ATOM 1900 C CA . ILE A 1 230 ? 27.877 0.574 -10.371 1.00 43.84 230 ILE A CA 1
ATOM 1901 C C . ILE A 1 230 ? 28.535 1.395 -11.480 1.00 43.84 230 ILE A C 1
ATOM 1903 O O . ILE A 1 230 ? 28.945 0.833 -12.496 1.00 43.84 230 ILE A O 1
ATOM 1907 N N . TYR A 1 231 ? 28.594 2.717 -11.321 1.00 39.06 231 TYR A N 1
ATOM 1908 C CA . TYR A 1 231 ? 29.359 3.575 -12.222 1.00 39.06 231 TYR A CA 1
ATOM 1909 C C . TYR A 1 231 ? 30.802 3.058 -12.285 1.00 39.06 231 TYR A C 1
ATOM 1911 O O . TYR A 1 231 ? 31.527 3.101 -11.291 1.00 39.06 231 TYR A O 1
ATOM 1919 N N . ILE A 1 232 ? 31.218 2.562 -13.452 1.00 35.94 232 ILE A N 1
ATOM 1920 C CA . ILE A 1 232 ? 32.625 2.278 -13.734 1.00 35.94 232 ILE A CA 1
ATOM 1921 C C . ILE A 1 232 ? 33.289 3.636 -13.959 1.00 35.94 232 ILE A C 1
ATOM 1923 O O . ILE A 1 232 ? 33.305 4.168 -15.068 1.00 35.94 232 ILE A O 1
ATOM 1927 N N . LEU A 1 233 ? 33.800 4.230 -12.883 1.00 32.19 233 LEU A N 1
ATOM 1928 C CA . LEU A 1 233 ? 34.775 5.304 -12.987 1.00 32.19 233 LEU A CA 1
ATOM 1929 C C . LEU A 1 233 ? 36.067 4.672 -13.533 1.00 32.19 233 LEU A C 1
ATOM 1931 O O . LEU A 1 233 ? 36.633 3.801 -12.882 1.00 32.19 233 LEU A O 1
ATOM 1935 N N . LEU A 1 234 ? 36.459 5.053 -14.752 1.00 37.66 234 LEU A N 1
ATOM 1936 C CA . LEU A 1 234 ? 37.743 4.760 -15.408 1.00 37.66 234 LEU A CA 1
ATOM 1937 C C . LEU A 1 234 ? 38.476 3.472 -14.959 1.00 37.66 234 LEU A C 1
ATOM 1939 O O . LEU A 1 234 ? 39.341 3.495 -14.089 1.00 37.66 234 LEU A O 1
ATOM 1943 N N . GLY A 1 235 ? 38.217 2.364 -15.657 1.00 35.66 235 GLY A N 1
ATOM 1944 C CA . GLY A 1 235 ? 39.240 1.334 -15.889 1.00 35.66 235 GLY A CA 1
ATOM 1945 C C . GLY A 1 235 ? 39.602 0.382 -14.744 1.00 35.66 235 GLY A C 1
ATOM 1946 O O . GLY A 1 235 ? 40.535 -0.396 -14.916 1.00 35.66 235 GLY A O 1
ATOM 1947 N N . LEU A 1 236 ? 38.884 0.369 -13.620 1.00 36.38 236 LEU A N 1
ATOM 1948 C CA . LEU A 1 236 ? 39.077 -0.640 -12.572 1.00 36.38 236 LEU A CA 1
ATOM 1949 C C . LEU A 1 236 ? 37.834 -1.522 -12.457 1.00 36.38 236 LEU A C 1
ATOM 1951 O O . LEU A 1 236 ? 36.779 -1.100 -11.986 1.00 36.38 236 LEU A O 1
ATOM 1955 N N . THR A 1 237 ? 37.969 -2.767 -12.914 1.00 35.97 237 THR A N 1
ATOM 1956 C CA . THR A 1 237 ? 36.995 -3.842 -12.720 1.00 35.97 237 THR A CA 1
ATOM 1957 C C . THR A 1 237 ? 36.840 -4.109 -11.226 1.00 35.97 237 THR A C 1
ATOM 1959 O O . THR A 1 237 ? 37.624 -4.853 -10.636 1.00 35.97 237 THR A O 1
ATOM 1962 N N . SER A 1 238 ? 35.845 -3.496 -10.592 1.00 32.22 238 SER A N 1
ATOM 1963 C CA . SER A 1 238 ? 35.406 -3.935 -9.275 1.00 32.22 238 SER A CA 1
ATOM 1964 C C . SER A 1 238 ? 34.520 -5.164 -9.449 1.00 32.22 238 SER A C 1
ATOM 1966 O O . SER A 1 238 ? 33.661 -5.221 -10.332 1.00 32.22 238 SER A O 1
ATOM 1968 N N . ASN A 1 239 ? 34.787 -6.181 -8.630 1.00 29.39 239 ASN A N 1
ATOM 1969 C CA . ASN A 1 239 ? 33.999 -7.401 -8.558 1.00 29.39 239 ASN A CA 1
ATOM 1970 C C . ASN A 1 239 ? 32.512 -7.046 -8.491 1.00 29.39 239 ASN A C 1
ATOM 1972 O O . ASN A 1 239 ? 32.054 -6.419 -7.535 1.00 29.39 239 ASN A O 1
ATOM 1976 N N . VAL A 1 240 ? 31.785 -7.446 -9.535 1.00 34.84 240 VAL A N 1
ATOM 1977 C CA . VAL A 1 240 ? 30.334 -7.342 -9.631 1.00 34.84 240 VAL A CA 1
ATOM 1978 C C . VAL A 1 240 ? 29.760 -8.086 -8.432 1.00 34.84 240 VAL A C 1
ATOM 1980 O O . VAL A 1 240 ? 29.681 -9.314 -8.428 1.00 34.84 240 VAL A O 1
ATOM 1983 N N . TYR A 1 241 ? 29.367 -7.350 -7.392 1.00 33.34 241 TYR A N 1
ATOM 1984 C CA . TYR A 1 241 ? 28.411 -7.877 -6.432 1.00 33.34 241 TYR A CA 1
ATOM 1985 C C . TYR A 1 241 ? 27.214 -8.336 -7.263 1.00 33.34 241 TYR A C 1
ATOM 1987 O O . TYR A 1 241 ? 26.655 -7.535 -8.017 1.00 33.34 241 TYR A O 1
ATOM 1995 N N . LYS A 1 242 ? 26.853 -9.621 -7.162 1.00 38.97 242 LYS A N 1
ATOM 1996 C CA . LYS A 1 242 ? 25.579 -10.163 -7.649 1.00 38.97 242 LYS A CA 1
ATOM 1997 C C . LYS A 1 242 ? 24.442 -9.466 -6.887 1.00 38.97 242 LYS A C 1
ATOM 1999 O O . LYS A 1 242 ? 23.840 -10.047 -5.997 1.00 38.97 242 LYS A O 1
ATOM 2004 N N . GLY A 1 243 ? 24.206 -8.188 -7.167 1.00 45.38 243 GLY A N 1
ATOM 2005 C CA . GLY A 1 243 ? 22.955 -7.536 -6.830 1.00 45.38 243 GLY A CA 1
ATOM 2006 C C . GLY A 1 243 ? 21.879 -8.202 -7.673 1.00 45.38 243 GLY A C 1
ATOM 2007 O O . GLY A 1 243 ? 22.080 -8.377 -8.876 1.00 45.38 243 GLY A O 1
ATOM 2008 N N . GLU A 1 244 ? 20.797 -8.632 -7.033 1.00 59.53 244 GLU A N 1
ATOM 2009 C CA . GLU A 1 244 ? 19.671 -9.284 -7.694 1.00 59.53 244 GLU A CA 1
ATOM 2010 C C . GLU A 1 244 ? 19.169 -8.395 -8.845 1.00 59.53 244 GLU A C 1
ATOM 2012 O O . GLU A 1 244 ? 18.762 -7.250 -8.651 1.00 59.53 244 GLU A O 1
ATOM 2017 N N . GLU A 1 245 ? 19.283 -8.891 -10.078 1.00 68.94 245 GLU A N 1
ATOM 2018 C CA . GLU A 1 245 ? 18.707 -8.239 -11.251 1.00 68.94 245 GLU A CA 1
ATOM 2019 C C . GLU A 1 245 ? 17.183 -8.366 -11.159 1.00 68.94 245 GLU A C 1
ATOM 2021 O O . GLU A 1 245 ? 16.654 -9.478 -11.044 1.00 68.94 245 GLU A O 1
ATOM 2026 N N . ILE A 1 246 ? 16.470 -7.238 -11.230 1.00 74.94 246 ILE A N 1
ATOM 2027 C CA . ILE A 1 246 ? 15.023 -7.288 -11.442 1.00 74.94 246 ILE A CA 1
ATOM 2028 C C . ILE A 1 246 ? 14.810 -7.467 -12.938 1.00 74.94 246 ILE A C 1
ATOM 2030 O O . ILE A 1 246 ? 15.008 -6.545 -13.735 1.00 74.94 246 ILE A O 1
ATOM 2034 N N . ASP A 1 247 ? 14.460 -8.686 -13.319 1.00 76.19 247 ASP A N 1
ATOM 2035 C CA . ASP A 1 247 ? 14.177 -9.073 -14.690 1.00 76.19 247 ASP A CA 1
ATOM 2036 C C . ASP A 1 247 ? 12.677 -8.973 -15.004 1.00 76.19 247 ASP A C 1
ATOM 2038 O O . ASP A 1 247 ? 11.827 -8.732 -14.142 1.00 76.19 247 ASP A O 1
ATOM 2042 N N . ILE A 1 248 ? 12.352 -9.160 -16.284 1.00 73.25 248 ILE A N 1
ATOM 2043 C CA . ILE A 1 248 ? 10.977 -9.131 -16.790 1.00 73.25 248 ILE A CA 1
ATOM 2044 C C . ILE A 1 248 ? 10.098 -10.195 -16.129 1.00 73.25 248 ILE A C 1
ATOM 2046 O O . ILE A 1 248 ? 8.882 -10.036 -16.057 1.00 73.25 248 ILE A O 1
ATOM 2050 N N . ASP A 1 249 ? 10.715 -11.271 -15.647 1.00 73.94 249 ASP A N 1
ATOM 2051 C CA . ASP A 1 249 ? 10.026 -12.374 -15.004 1.00 73.94 249 ASP A CA 1
ATOM 2052 C C . ASP A 1 249 ? 9.606 -11.997 -13.588 1.00 73.94 249 ASP A C 1
ATOM 2054 O O . ASP A 1 249 ? 8.464 -12.268 -13.231 1.00 73.94 249 ASP A O 1
ATOM 2058 N N . THR A 1 250 ? 10.458 -11.311 -12.818 1.00 78.12 250 THR A N 1
ATOM 2059 C CA . THR A 1 250 ? 10.055 -10.713 -11.541 1.00 78.12 250 THR A CA 1
ATOM 2060 C C . THR A 1 250 ? 8.904 -9.742 -11.758 1.00 78.12 250 THR A C 1
ATOM 2062 O O . THR A 1 250 ? 7.859 -9.906 -11.137 1.00 78.12 250 THR A O 1
ATOM 2065 N N . PHE A 1 251 ? 9.051 -8.772 -12.671 1.00 77.75 251 PHE A N 1
ATOM 2066 C CA . PHE A 1 251 ? 7.980 -7.807 -12.931 1.00 77.75 251 PHE A CA 1
ATOM 2067 C C . PHE A 1 251 ? 6.684 -8.511 -13.317 1.00 77.75 251 PHE A C 1
ATOM 2069 O O . PHE A 1 251 ? 5.661 -8.253 -12.705 1.00 77.75 251 PHE A O 1
ATOM 2076 N N . GLY A 1 252 ? 6.728 -9.449 -14.266 1.00 72.88 252 GLY A N 1
ATOM 2077 C CA . GLY A 1 252 ? 5.548 -10.168 -14.745 1.00 72.88 252 GLY A CA 1
ATOM 2078 C C . GLY A 1 252 ? 4.849 -11.051 -13.708 1.00 72.88 252 GLY A C 1
ATOM 2079 O O . GLY A 1 252 ? 3.762 -11.537 -13.998 1.00 72.88 252 GLY A O 1
ATOM 2080 N N . ARG A 1 253 ? 5.453 -11.272 -12.535 1.00 77.62 253 ARG A N 1
ATOM 2081 C CA . ARG A 1 253 ? 4.897 -12.096 -11.449 1.00 77.62 253 ARG A CA 1
ATOM 2082 C C . ARG A 1 253 ? 4.541 -11.293 -10.205 1.00 77.62 253 ARG A C 1
ATOM 2084 O O . ARG A 1 253 ? 3.892 -11.829 -9.309 1.00 77.62 253 ARG A O 1
ATOM 2091 N N . SER A 1 254 ? 4.970 -10.038 -10.142 1.00 83.06 254 SER A N 1
ATOM 2092 C CA . SER A 1 254 ? 4.734 -9.147 -9.018 1.00 83.06 254 SER A CA 1
ATOM 2093 C C . SER A 1 254 ? 3.556 -8.228 -9.303 1.00 83.06 254 SER A C 1
ATOM 2095 O O . SER A 1 254 ? 3.599 -7.415 -10.222 1.00 83.06 254 SER A O 1
ATOM 2097 N N . ASN A 1 255 ? 2.527 -8.305 -8.470 1.00 86.31 255 ASN A N 1
ATOM 2098 C CA . ASN A 1 255 ? 1.447 -7.320 -8.442 1.00 86.31 255 ASN A CA 1
ATOM 2099 C C . ASN A 1 255 ? 1.672 -6.250 -7.368 1.00 86.31 255 ASN A C 1
ATOM 2101 O O . ASN A 1 255 ? 1.029 -5.210 -7.410 1.00 86.31 255 ASN A O 1
ATOM 2105 N N . VAL A 1 256 ? 2.579 -6.483 -6.414 1.00 90.94 256 VAL A N 1
ATOM 2106 C CA . VAL A 1 256 ? 2.827 -5.559 -5.309 1.00 90.94 256 VAL A CA 1
ATOM 2107 C C . VAL A 1 256 ? 4.199 -4.910 -5.440 1.00 90.94 256 VAL A C 1
ATOM 2109 O O . VAL A 1 256 ? 5.225 -5.591 -5.523 1.00 90.94 256 VAL A O 1
ATOM 2112 N N . LEU A 1 257 ? 4.207 -3.576 -5.422 1.00 92.44 257 LEU A N 1
ATOM 2113 C CA . LEU A 1 257 ? 5.399 -2.740 -5.296 1.00 92.44 257 LEU A CA 1
ATOM 2114 C C . LEU A 1 257 ? 5.509 -2.242 -3.853 1.00 92.44 257 LEU A C 1
ATOM 2116 O O . LEU A 1 257 ? 4.672 -1.457 -3.413 1.00 92.44 257 LEU A O 1
ATOM 2120 N N . ARG A 1 258 ? 6.567 -2.632 -3.139 1.00 93.19 258 ARG A N 1
ATOM 2121 C CA . ARG A 1 258 ? 6.921 -2.050 -1.840 1.00 93.19 258 ARG A CA 1
ATOM 2122 C C . ARG A 1 258 ? 7.910 -0.905 -2.021 1.00 93.19 258 ARG A C 1
ATOM 2124 O O . ARG A 1 258 ? 8.935 -1.065 -2.685 1.00 93.19 258 ARG A O 1
ATOM 2131 N N . ILE A 1 259 ? 7.643 0.209 -1.352 1.00 91.69 259 ILE A N 1
ATOM 2132 C CA . ILE A 1 259 ? 8.561 1.332 -1.184 1.00 91.69 259 ILE A CA 1
ATOM 2133 C C . ILE A 1 259 ? 8.826 1.523 0.301 1.00 91.69 259 ILE A C 1
ATOM 2135 O O . ILE A 1 259 ? 7.897 1.651 1.098 1.00 91.69 259 ILE A O 1
ATOM 2139 N N . THR A 1 260 ? 10.100 1.562 0.668 1.00 92.06 260 THR A N 1
ATOM 2140 C CA . THR A 1 260 ? 10.524 1.720 2.057 1.00 92.06 260 THR A CA 1
ATOM 2141 C C . THR A 1 260 ? 11.079 3.125 2.259 1.00 92.06 260 THR A C 1
ATOM 2143 O O . THR A 1 260 ? 12.165 3.436 1.778 1.00 92.06 260 THR A O 1
ATOM 2146 N N . PHE A 1 261 ? 10.355 3.982 2.970 1.00 90.31 261 PHE A N 1
ATOM 2147 C CA . PHE A 1 261 ? 10.725 5.361 3.284 1.00 90.31 261 PHE A CA 1
ATOM 2148 C C . PHE A 1 261 ? 11.488 5.448 4.599 1.00 90.31 261 PHE A C 1
ATOM 2150 O O . PHE A 1 261 ? 11.115 4.829 5.595 1.00 90.31 261 PHE A O 1
ATOM 2157 N N . ARG A 1 262 ? 12.531 6.279 4.650 1.00 88.81 262 ARG A N 1
ATOM 2158 C CA . ARG A 1 262 ? 13.259 6.510 5.908 1.00 88.81 262 ARG A CA 1
ATOM 2159 C C . ARG A 1 262 ? 12.465 7.367 6.885 1.00 88.81 262 ARG A C 1
ATOM 2161 O O . ARG A 1 262 ? 12.554 7.164 8.092 1.00 88.81 262 ARG A O 1
ATOM 2168 N N . ASN A 1 263 ? 11.675 8.297 6.357 1.00 86.44 263 ASN A N 1
ATOM 2169 C CA . ASN A 1 263 ? 10.876 9.224 7.138 1.00 86.44 263 ASN A CA 1
ATOM 2170 C C . ASN A 1 263 ? 9.381 8.908 6.991 1.00 86.44 263 ASN A C 1
ATOM 2172 O O . ASN A 1 263 ? 8.798 9.069 5.919 1.00 86.44 263 ASN A O 1
ATOM 2176 N N . ALA A 1 264 ? 8.749 8.492 8.090 1.00 84.75 264 ALA A N 1
ATOM 2177 C CA . ALA A 1 264 ? 7.321 8.179 8.118 1.00 84.75 264 ALA A CA 1
ATOM 2178 C C . ALA A 1 264 ? 6.435 9.395 7.796 1.00 84.75 264 ALA A C 1
ATOM 2180 O O . ALA A 1 264 ? 5.410 9.252 7.138 1.00 84.75 264 ALA A O 1
ATOM 2181 N N . SER A 1 265 ? 6.836 10.604 8.203 1.00 83.75 265 SER A N 1
ATOM 2182 C CA . SER A 1 265 ? 6.067 11.816 7.900 1.00 83.75 265 SER A CA 1
ATOM 2183 C C . SER A 1 265 ? 6.081 12.140 6.402 1.00 83.75 265 SER A C 1
ATOM 2185 O O . SER A 1 265 ? 5.068 12.581 5.870 1.00 83.75 265 SER A O 1
ATOM 2187 N N . GLU A 1 266 ? 7.191 11.877 5.704 1.00 85.56 266 GLU A N 1
ATOM 2188 C CA . GLU A 1 266 ? 7.253 12.039 4.243 1.00 85.56 266 GLU A CA 1
ATOM 2189 C C . GLU A 1 266 ? 6.401 10.995 3.518 1.00 85.56 266 GLU A C 1
ATOM 2191 O O . GLU A 1 266 ? 5.701 11.331 2.563 1.00 85.56 266 GLU A O 1
ATOM 2196 N N . ALA A 1 267 ? 6.417 9.746 3.996 1.00 88.31 267 ALA A N 1
ATOM 2197 C CA . ALA A 1 267 ? 5.562 8.691 3.463 1.00 88.31 267 ALA A CA 1
ATOM 2198 C C . ALA A 1 267 ? 4.078 9.076 3.568 1.00 88.31 267 ALA A C 1
ATOM 2200 O O . ALA A 1 267 ? 3.341 8.964 2.591 1.00 88.31 267 ALA A O 1
ATOM 2201 N N . GLU A 1 268 ? 3.646 9.596 4.719 1.00 87.19 268 GLU A N 1
ATOM 2202 C CA . GLU A 1 268 ? 2.262 10.033 4.927 1.00 87.19 268 GLU A CA 1
ATOM 2203 C C . GLU A 1 268 ? 1.849 11.205 4.029 1.00 87.19 268 GLU A C 1
ATOM 2205 O O . GLU A 1 268 ? 0.723 11.216 3.528 1.00 87.19 268 GLU A O 1
ATOM 2210 N N . GLU A 1 269 ? 2.741 12.170 3.776 1.00 87.88 269 GLU A N 1
ATOM 2211 C CA . GLU A 1 269 ? 2.482 13.239 2.802 1.00 87.88 269 GLU A CA 1
ATOM 2212 C C . GLU A 1 269 ? 2.258 12.678 1.391 1.00 87.88 269 GLU A C 1
ATOM 2214 O O . GLU A 1 269 ? 1.324 13.091 0.700 1.00 87.88 269 GLU A O 1
ATOM 2219 N N . ILE A 1 270 ? 3.099 11.733 0.960 1.00 88.56 270 ILE A N 1
ATOM 2220 C CA . ILE A 1 270 ? 3.011 11.097 -0.363 1.00 88.56 270 ILE A CA 1
ATOM 2221 C C . ILE A 1 270 ? 1.713 10.294 -0.482 1.00 88.56 270 ILE A C 1
ATOM 2223 O O . ILE A 1 270 ? 0.974 10.447 -1.457 1.00 88.56 270 ILE A O 1
ATOM 2227 N N . ILE A 1 271 ? 1.407 9.476 0.525 1.00 89.75 271 ILE A N 1
ATOM 2228 C CA . ILE A 1 271 ? 0.195 8.657 0.586 1.00 89.75 271 ILE A CA 1
ATOM 2229 C C . ILE A 1 271 ? -1.060 9.538 0.534 1.00 89.75 271 ILE A C 1
ATOM 2231 O O . ILE A 1 271 ? -1.960 9.272 -0.264 1.00 89.75 271 ILE A O 1
ATOM 2235 N N . GLY A 1 272 ? -1.106 10.618 1.323 1.00 88.50 272 GLY A N 1
ATOM 2236 C CA . GLY A 1 272 ? -2.237 11.549 1.337 1.00 88.50 272 GLY A CA 1
ATOM 2237 C C . GLY A 1 272 ? -2.502 12.190 -0.028 1.00 88.50 272 GLY A C 1
ATOM 2238 O O . GLY A 1 272 ? -3.655 12.374 -0.421 1.00 88.50 272 GLY A O 1
ATOM 2239 N N . ARG A 1 273 ? -1.448 12.470 -0.805 1.00 86.56 273 ARG A N 1
ATOM 2240 C CA . ARG A 1 273 ? -1.588 12.977 -2.180 1.00 86.56 273 ARG A CA 1
ATOM 2241 C C . ARG A 1 273 ? -2.096 11.920 -3.143 1.00 86.56 273 ARG A C 1
ATOM 2243 O O . ARG A 1 273 ? -2.952 12.231 -3.968 1.00 86.56 273 ARG A O 1
ATOM 2250 N N . ILE A 1 274 ? -1.585 10.694 -3.050 1.00 86.50 274 ILE A N 1
ATOM 2251 C CA . ILE A 1 274 ? -2.051 9.590 -3.891 1.00 86.50 274 ILE A CA 1
ATOM 2252 C C . ILE A 1 274 ? -3.534 9.334 -3.628 1.00 86.50 274 ILE A C 1
ATOM 2254 O O . ILE A 1 274 ? -4.289 9.249 -4.589 1.00 86.50 274 ILE A O 1
ATOM 2258 N N . HIS A 1 275 ? -3.967 9.314 -2.365 1.00 88.50 275 HIS A N 1
ATOM 2259 C CA . HIS A 1 275 ? -5.383 9.228 -2.001 1.00 88.50 275 HIS A CA 1
ATOM 2260 C C . HIS A 1 275 ? -6.215 10.308 -2.700 1.00 88.50 275 HIS A C 1
ATOM 2262 O O . HIS A 1 275 ? -7.140 9.989 -3.443 1.00 88.50 275 HIS A O 1
ATOM 2268 N N . PHE A 1 276 ? -5.827 11.578 -2.561 1.00 85.88 276 PHE A N 1
ATOM 2269 C CA . PHE A 1 276 ? -6.567 12.695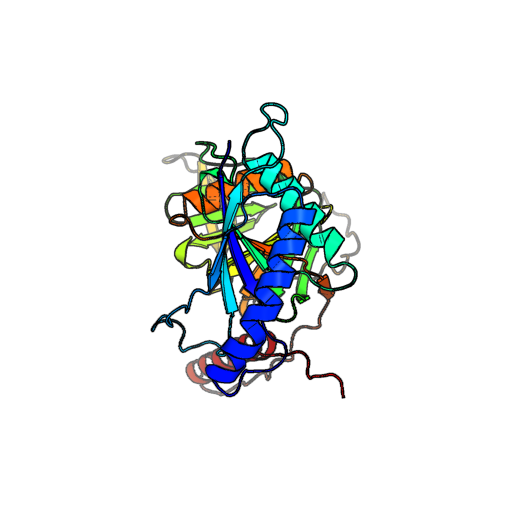 -3.152 1.00 85.88 276 PHE A CA 1
ATOM 2270 C C . PHE A 1 276 ? -6.610 12.658 -4.691 1.00 85.88 276 PHE A C 1
ATOM 2272 O O . PHE A 1 276 ? -7.586 13.080 -5.307 1.00 85.88 276 PHE A O 1
ATOM 2279 N N . ARG A 1 277 ? -5.548 12.170 -5.342 1.00 83.56 277 ARG A N 1
ATOM 2280 C CA . ARG A 1 277 ? -5.457 12.088 -6.811 1.00 83.56 277 ARG A CA 1
ATOM 2281 C C . ARG A 1 277 ? -6.109 10.835 -7.391 1.00 83.56 277 ARG A C 1
ATOM 2283 O O . ARG A 1 277 ? -6.557 10.866 -8.531 1.00 83.56 277 ARG A O 1
ATOM 2290 N N . CYS A 1 278 ? -6.183 9.764 -6.613 1.00 80.94 278 CYS A N 1
ATOM 2291 C CA . CYS A 1 278 ? -6.747 8.479 -7.001 1.00 80.94 278 CYS A CA 1
ATOM 2292 C C . CYS A 1 278 ? -8.236 8.390 -6.637 1.00 80.94 278 CYS A C 1
ATOM 2294 O O . CYS A 1 278 ? -8.682 7.380 -6.104 1.00 80.94 278 CYS A O 1
ATOM 2296 N N . SER A 1 279 ? -8.998 9.468 -6.855 1.00 80.12 279 SER A N 1
ATOM 2297 C CA . SER A 1 279 ? -10.434 9.519 -6.540 1.00 80.12 279 SER A CA 1
ATOM 2298 C C . SER A 1 279 ? -10.768 9.086 -5.104 1.00 80.12 279 SER A C 1
ATOM 2300 O O . SER A 1 279 ? -11.756 8.393 -4.883 1.00 80.12 279 SER A O 1
ATOM 2302 N N . GLU A 1 280 ? -9.928 9.471 -4.138 1.00 84.56 280 GLU A N 1
ATOM 2303 C CA . GLU A 1 280 ? -10.118 9.184 -2.709 1.00 84.56 280 GLU A CA 1
ATOM 2304 C C . GLU A 1 280 ? -10.107 7.681 -2.375 1.00 84.56 280 GLU A C 1
ATOM 2306 O O . GLU A 1 280 ? -10.759 7.232 -1.429 1.00 84.56 280 GLU A O 1
ATOM 2311 N N . LYS A 1 281 ? -9.328 6.878 -3.121 1.00 85.88 281 LYS A N 1
ATOM 2312 C CA . LYS A 1 281 ? -9.158 5.448 -2.818 1.00 85.88 281 LYS A CA 1
ATOM 2313 C C . LYS A 1 281 ? -8.718 5.222 -1.363 1.00 85.88 281 LYS A C 1
ATOM 2315 O O . LYS A 1 281 ? -7.769 5.870 -0.912 1.00 85.88 281 LYS A O 1
ATOM 2320 N N . PRO A 1 282 ? -9.349 4.285 -0.637 1.00 89.38 282 PRO A N 1
ATOM 2321 C CA . PRO A 1 282 ? -9.035 4.021 0.761 1.00 89.38 282 PRO A CA 1
ATOM 2322 C C . PRO A 1 282 ? -7.607 3.489 0.958 1.00 89.38 282 PRO A C 1
ATOM 2324 O O . PRO A 1 282 ? -7.070 2.766 0.116 1.00 89.38 282 PRO A O 1
ATOM 2327 N N . ILE A 1 283 ? -7.011 3.810 2.107 1.00 92.62 283 ILE A N 1
ATOM 2328 C CA . ILE A 1 283 ? -5.673 3.362 2.511 1.00 92.62 283 ILE A CA 1
ATOM 2329 C C . ILE A 1 283 ? -5.794 2.376 3.668 1.00 92.62 283 ILE A C 1
ATOM 2331 O O . ILE A 1 283 ? -6.476 2.636 4.660 1.00 92.62 283 ILE A O 1
ATOM 2335 N N . HIS A 1 284 ? -5.104 1.249 3.532 1.00 92.75 284 HIS A N 1
ATOM 2336 C CA . HIS A 1 284 ? -5.205 0.085 4.398 1.00 92.75 284 HIS A CA 1
ATOM 2337 C C . HIS A 1 284 ? -3.977 0.036 5.309 1.00 92.75 284 HIS A C 1
ATOM 2339 O O . HIS A 1 284 ? -2.849 -0.150 4.869 1.00 92.75 284 HIS A O 1
ATOM 2345 N N . TYR A 1 285 ? -4.178 0.214 6.599 1.00 92.31 285 TYR A N 1
ATOM 2346 C CA . TYR A 1 285 ? -3.153 0.095 7.619 1.00 92.31 285 TYR A CA 1
ATOM 2347 C C . TYR A 1 285 ? -3.182 -1.334 8.157 1.00 92.31 285 TYR A C 1
ATOM 2349 O O . TYR A 1 285 ? -4.180 -1.789 8.719 1.00 92.31 285 TYR A O 1
ATOM 2357 N N . VAL A 1 286 ? -2.078 -2.046 7.961 1.00 90.38 286 VAL A N 1
ATOM 2358 C CA . VAL A 1 286 ? -1.944 -3.481 8.240 1.00 90.38 286 VAL A CA 1
ATOM 2359 C C . VAL A 1 286 ? -0.570 -3.760 8.854 1.00 90.38 286 VAL A C 1
ATOM 2361 O O . VAL A 1 286 ? 0.354 -2.962 8.709 1.00 90.38 286 VAL A O 1
ATOM 2364 N N . SER A 1 287 ? -0.427 -4.866 9.582 1.00 88.88 287 SER A N 1
ATOM 2365 C CA . SER A 1 287 ? 0.883 -5.365 10.011 1.00 88.88 287 SER A CA 1
ATOM 2366 C C . SER A 1 287 ? 1.371 -6.387 8.991 1.00 88.88 287 SER A C 1
ATOM 2368 O O . SER A 1 287 ? 0.801 -7.471 8.914 1.00 88.88 287 SER A O 1
ATOM 2370 N N . VAL A 1 288 ? 2.400 -6.039 8.219 1.00 88.31 288 VAL A N 1
ATOM 2371 C CA . VAL A 1 288 ? 2.943 -6.899 7.153 1.00 88.31 288 VAL A CA 1
ATOM 2372 C C . VAL A 1 288 ? 4.298 -7.450 7.573 1.00 88.31 288 VAL A C 1
ATOM 2374 O O . VAL A 1 288 ? 5.174 -6.690 7.999 1.00 88.31 288 VAL A O 1
ATOM 2377 N N . SER A 1 289 ? 4.487 -8.761 7.432 1.00 87.25 289 SER A N 1
ATOM 2378 C CA . SER A 1 289 ? 5.799 -9.411 7.517 1.00 87.25 289 SER A CA 1
ATOM 2379 C C . SER A 1 289 ? 6.370 -9.611 6.113 1.00 87.25 289 SER A C 1
ATOM 2381 O O . SER A 1 289 ? 5.677 -10.045 5.200 1.00 87.25 289 SER A O 1
ATOM 2383 N N . SER A 1 290 ? 7.645 -9.280 5.914 1.00 87.56 290 SER A N 1
ATOM 2384 C CA . SER A 1 290 ? 8.326 -9.464 4.628 1.00 87.56 290 SER A CA 1
ATOM 2385 C C . SER A 1 290 ? 9.101 -10.776 4.638 1.00 87.56 290 SER A C 1
ATOM 2387 O O . SER A 1 290 ? 9.937 -10.985 5.516 1.00 87.56 290 SER A O 1
ATOM 2389 N N . VAL A 1 291 ? 8.864 -11.637 3.650 1.00 88.00 291 VAL A N 1
ATOM 2390 C CA . VAL A 1 291 ? 9.532 -12.935 3.511 1.00 88.00 291 VAL A CA 1
ATOM 2391 C C . VAL A 1 291 ? 10.148 -13.033 2.121 1.00 88.00 291 VAL A C 1
ATOM 2393 O O . VAL A 1 291 ? 9.439 -12.958 1.119 1.00 88.00 291 VAL A O 1
ATOM 2396 N N . GLN A 1 292 ? 11.466 -13.239 2.049 1.00 86.00 292 GLN A N 1
ATOM 2397 C CA . GLN A 1 292 ? 12.133 -13.517 0.777 1.00 86.00 292 GLN A CA 1
ATOM 2398 C C . GLN A 1 292 ? 11.684 -14.888 0.265 1.00 86.00 292 GLN A C 1
ATOM 2400 O O . GLN A 1 292 ? 11.848 -15.904 0.947 1.00 86.00 292 GLN A O 1
ATOM 2405 N N . LYS A 1 293 ? 11.134 -14.933 -0.945 1.00 82.38 293 LYS A N 1
ATOM 2406 C CA . LYS A 1 293 ? 10.715 -16.166 -1.613 1.00 82.38 293 LYS A CA 1
ATOM 2407 C C . LYS A 1 293 ? 11.467 -16.315 -2.926 1.00 82.38 293 LYS A C 1
ATOM 2409 O O . LYS A 1 293 ? 11.758 -15.348 -3.625 1.00 82.38 293 LYS A O 1
ATOM 2414 N N . LEU A 1 294 ? 11.762 -17.562 -3.281 1.00 75.25 294 LEU A N 1
ATOM 2415 C CA . LEU A 1 294 ? 12.270 -17.863 -4.611 1.00 75.25 294 LEU A CA 1
ATOM 2416 C C . LEU A 1 294 ? 11.203 -17.523 -5.652 1.00 75.25 294 LEU A C 1
ATOM 2418 O O . LEU A 1 294 ? 10.008 -17.729 -5.430 1.00 75.25 294 LEU A O 1
ATOM 2422 N N . LYS A 1 295 ? 11.653 -17.042 -6.812 1.00 70.75 295 LYS A N 1
ATOM 2423 C CA . LYS A 1 295 ? 10.777 -16.864 -7.970 1.00 70.75 295 LYS A CA 1
ATOM 2424 C C . LYS A 1 295 ? 10.151 -18.228 -8.313 1.00 70.75 295 LYS A C 1
ATOM 2426 O O . LYS A 1 295 ? 10.891 -19.216 -8.359 1.00 70.75 295 LYS A O 1
ATOM 2431 N N . PRO A 1 296 ? 8.836 -18.319 -8.582 1.00 63.94 296 PRO A N 1
ATOM 2432 C CA . PRO A 1 296 ? 8.242 -19.585 -8.995 1.00 63.94 296 PRO A CA 1
ATOM 2433 C C . PRO A 1 296 ? 8.907 -20.089 -10.288 1.00 63.94 296 PRO A C 1
ATOM 2435 O O . PRO A 1 296 ? 9.326 -19.300 -11.134 1.00 63.94 296 PRO A O 1
ATOM 2438 N N . ILE A 1 297 ? 9.022 -21.398 -10.482 1.00 65.12 297 ILE A N 1
ATOM 2439 C CA . ILE A 1 297 ? 9.706 -21.957 -11.659 1.00 65.12 297 ILE A CA 1
ATOM 2440 C C . ILE A 1 297 ? 8.830 -21.727 -12.904 1.00 65.12 297 ILE A C 1
ATOM 2442 O O . ILE A 1 297 ? 7.638 -22.021 -12.876 1.00 65.12 297 ILE A O 1
ATOM 2446 N N . ASN A 1 298 ? 9.386 -21.163 -13.986 1.00 60.16 298 ASN A N 1
ATOM 2447 C CA . ASN A 1 298 ? 8.684 -21.159 -15.277 1.00 60.16 298 ASN A CA 1
ATOM 2448 C C . ASN A 1 298 ? 8.745 -22.568 -15.869 1.00 60.16 298 ASN A C 1
ATOM 2450 O O . ASN A 1 298 ? 9.817 -23.170 -15.922 1.00 60.16 298 ASN A O 1
ATOM 2454 N N . PHE A 1 299 ? 7.629 -23.036 -16.417 1.00 61.97 299 PHE A N 1
ATOM 2455 C CA . PHE A 1 299 ? 7.695 -24.015 -17.491 1.00 61.97 299 PHE A CA 1
ATOM 2456 C C . PHE A 1 299 ? 8.014 -23.241 -18.768 1.00 61.97 299 PHE A C 1
ATOM 2458 O O . PHE A 1 299 ? 7.142 -22.556 -19.295 1.00 61.97 299 PHE A O 1
ATOM 2465 N N . ASP A 1 300 ? 9.264 -23.290 -19.232 1.00 63.09 300 ASP A N 1
ATOM 2466 C CA . ASP A 1 300 ? 9.625 -22.716 -20.530 1.00 63.09 300 ASP A CA 1
ATOM 2467 C C . ASP A 1 300 ? 8.976 -23.559 -21.628 1.00 63.09 300 ASP A C 1
ATOM 2469 O O . ASP A 1 300 ? 9.517 -24.564 -22.095 1.00 63.09 300 ASP A O 1
ATOM 2473 N N . VAL A 1 301 ? 7.768 -23.162 -22.026 1.00 69.38 301 VAL A N 1
ATOM 2474 C CA . VAL A 1 301 ? 7.083 -23.791 -23.145 1.00 69.38 301 VAL A CA 1
ATOM 2475 C C . VAL A 1 301 ? 7.585 -23.130 -24.413 1.00 69.38 301 VAL A C 1
ATOM 2477 O O . VAL A 1 301 ? 7.271 -21.974 -24.687 1.00 69.38 301 VAL A O 1
ATOM 2480 N N . ASN A 1 302 ? 8.378 -23.866 -25.186 1.00 76.25 302 ASN A N 1
ATOM 2481 C CA . ASN A 1 302 ? 8.882 -23.418 -26.476 1.00 76.25 302 ASN A CA 1
ATOM 2482 C C . ASN A 1 302 ? 8.176 -24.184 -27.599 1.00 76.25 302 ASN A C 1
ATOM 2484 O O . ASN A 1 302 ? 8.597 -25.273 -27.988 1.00 76.25 302 ASN A O 1
ATOM 2488 N N . LEU A 1 303 ? 7.069 -23.627 -28.091 1.00 76.81 303 LEU A N 1
ATOM 2489 C CA . LEU A 1 303 ? 6.387 -24.137 -29.276 1.00 76.81 303 LEU A CA 1
ATOM 2490 C C . LEU A 1 303 ? 6.983 -23.520 -30.553 1.00 76.81 303 LEU A C 1
ATOM 2492 O O . LEU A 1 303 ? 7.416 -22.364 -30.540 1.00 76.81 303 LEU A O 1
ATOM 2496 N N . PRO A 1 304 ? 6.926 -24.231 -31.694 1.00 82.69 304 PRO A N 1
ATOM 2497 C CA . PRO A 1 304 ? 7.419 -23.721 -32.976 1.00 82.69 304 PRO A CA 1
ATOM 2498 C C . PRO A 1 304 ? 6.740 -22.421 -33.431 1.00 82.69 304 PRO A C 1
ATOM 2500 O O . PRO A 1 304 ? 7.319 -21.636 -34.178 1.00 82.69 304 PRO A O 1
ATOM 2503 N N . HIS A 1 305 ? 5.500 -22.186 -32.992 1.00 86.00 305 HIS A N 1
ATOM 2504 C CA . HIS A 1 305 ? 4.737 -20.993 -33.331 1.00 86.00 305 HIS A CA 1
ATOM 2505 C C . HIS A 1 305 ? 4.884 -19.920 -32.243 1.00 86.00 305 HIS A C 1
ATOM 2507 O O . HIS A 1 305 ? 4.390 -20.088 -31.125 1.00 86.00 305 HIS A O 1
ATOM 2513 N N . PHE A 1 306 ? 5.498 -18.785 -32.599 1.00 80.75 306 PHE A N 1
ATOM 2514 C CA . PHE A 1 306 ? 5.752 -17.660 -31.688 1.00 80.75 306 PHE A CA 1
ATOM 2515 C C . PHE A 1 306 ? 4.501 -17.216 -30.920 1.00 80.75 306 PHE A C 1
ATOM 2517 O O . PHE A 1 306 ? 4.557 -17.044 -29.705 1.00 80.75 306 PHE A O 1
ATOM 2524 N N . GLY A 1 307 ? 3.359 -17.080 -31.604 1.00 75.69 307 GLY A N 1
ATOM 2525 C CA . GLY A 1 307 ? 2.119 -16.632 -30.965 1.00 75.69 307 GLY A CA 1
ATOM 2526 C C . GLY A 1 307 ? 1.624 -17.591 -29.880 1.00 75.69 307 GLY A C 1
ATOM 2527 O O . GLY A 1 307 ? 1.176 -17.147 -28.828 1.00 75.69 307 GLY A O 1
ATOM 2528 N N . CYS A 1 308 ? 1.768 -18.903 -30.093 1.00 80.00 308 CYS A N 1
ATOM 2529 C CA . CYS A 1 308 ? 1.335 -19.917 -29.126 1.00 80.00 308 CYS A CA 1
ATOM 2530 C C . CYS A 1 308 ? 2.281 -19.961 -27.922 1.00 80.00 308 CYS A C 1
ATOM 2532 O O . CYS A 1 308 ? 1.822 -19.985 -26.784 1.00 80.00 308 CYS A O 1
ATOM 2534 N N . THR A 1 309 ? 3.590 -19.898 -28.177 1.00 76.50 309 THR A N 1
ATOM 2535 C CA . THR A 1 309 ? 4.636 -19.771 -27.151 1.00 76.50 309 THR A CA 1
ATOM 2536 C C . THR A 1 309 ? 4.419 -18.540 -26.278 1.00 76.50 309 THR A C 1
ATOM 2538 O O . THR A 1 309 ? 4.465 -18.627 -25.053 1.00 76.50 309 THR A O 1
ATOM 2541 N N . TYR A 1 310 ? 4.135 -17.391 -26.892 1.00 76.31 310 TYR A N 1
ATOM 2542 C CA . TYR A 1 310 ? 3.858 -16.151 -26.175 1.00 76.31 310 TYR A CA 1
ATOM 2543 C C . TYR A 1 310 ? 2.608 -16.269 -25.291 1.00 76.31 310 TYR A C 1
ATOM 2545 O O . TYR A 1 310 ? 2.677 -15.975 -24.099 1.00 76.31 310 TY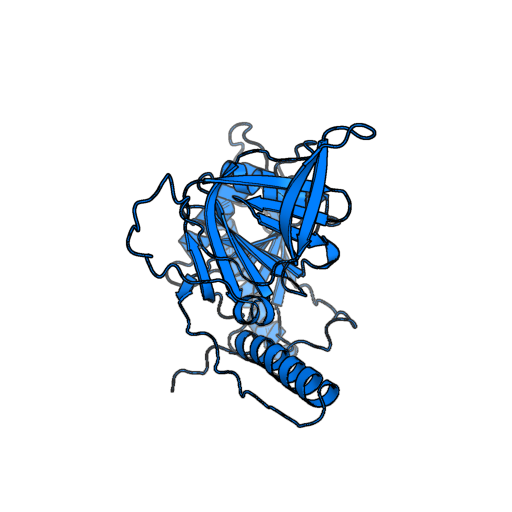R A O 1
ATOM 2553 N N . LEU A 1 311 ? 1.490 -16.743 -25.854 1.00 77.06 311 LEU A N 1
ATOM 2554 C CA . LEU A 1 311 ? 0.222 -16.905 -25.136 1.00 77.06 311 LEU A CA 1
ATOM 2555 C C . LEU A 1 311 ? 0.345 -17.864 -23.946 1.00 77.06 311 LEU A C 1
ATOM 2557 O O . LEU A 1 311 ? -0.087 -17.520 -22.850 1.00 77.06 311 LEU A O 1
ATOM 2561 N N . LEU A 1 312 ? 0.961 -19.035 -24.128 1.00 75.88 312 LEU A N 1
ATOM 2562 C CA . LEU A 1 312 ? 1.136 -20.019 -23.052 1.00 75.88 312 LEU A CA 1
ATOM 2563 C C . LEU A 1 312 ? 2.027 -19.499 -21.931 1.00 75.88 312 LEU A C 1
ATOM 2565 O O . LEU A 1 312 ? 1.652 -19.585 -20.764 1.00 75.88 312 LEU A O 1
ATOM 2569 N N . ASN A 1 313 ? 3.165 -18.894 -22.270 1.00 71.94 313 ASN A N 1
ATOM 2570 C CA . ASN A 1 313 ? 4.043 -18.318 -21.257 1.00 71.94 313 ASN A CA 1
ATOM 2571 C C . ASN A 1 313 ? 3.373 -17.144 -20.522 1.00 71.94 313 ASN A C 1
ATOM 2573 O O . ASN A 1 313 ? 3.552 -17.008 -19.313 1.00 71.94 313 ASN A O 1
ATOM 2577 N N . ALA A 1 314 ? 2.564 -16.326 -21.205 1.00 71.31 314 ALA A N 1
ATOM 2578 C CA . ALA A 1 314 ? 1.773 -15.272 -20.567 1.00 71.31 314 ALA A CA 1
ATOM 2579 C C . ALA A 1 314 ? 0.702 -15.843 -19.619 1.00 71.31 314 ALA A C 1
ATOM 2581 O O . ALA A 1 314 ? 0.567 -15.356 -18.497 1.00 71.31 314 ALA A O 1
ATOM 2582 N N . MET A 1 315 ? -0.005 -16.902 -20.033 1.00 71.75 315 MET A N 1
ATOM 2583 C CA . MET A 1 315 ? -0.991 -17.600 -19.201 1.00 71.75 315 MET A CA 1
ATOM 2584 C C . MET A 1 315 ? -0.354 -18.202 -17.944 1.00 71.75 315 MET A C 1
ATOM 2586 O O . MET A 1 315 ? -0.853 -17.966 -16.846 1.00 71.75 315 MET A O 1
ATOM 2590 N N . PHE A 1 316 ? 0.777 -18.909 -18.064 1.00 70.62 316 PHE A N 1
ATOM 2591 C CA . PHE A 1 316 ? 1.476 -19.459 -16.897 1.00 70.62 316 PHE A CA 1
ATOM 2592 C C . PHE A 1 316 ? 1.913 -18.364 -15.926 1.00 70.62 316 PHE A C 1
ATOM 2594 O O . PHE A 1 316 ? 1.630 -18.461 -14.734 1.00 70.62 316 PHE A O 1
ATOM 2601 N N . ARG A 1 317 ? 2.549 -17.297 -16.428 1.00 67.25 317 ARG A N 1
ATOM 2602 C CA . ARG A 1 317 ? 2.994 -16.166 -15.595 1.00 67.25 317 ARG A CA 1
ATOM 2603 C C . ARG A 1 317 ? 1.832 -15.543 -14.821 1.00 67.25 317 ARG A C 1
ATOM 2605 O O . ARG A 1 317 ? 1.964 -15.341 -13.618 1.00 67.25 317 ARG A O 1
ATOM 2612 N N . ARG A 1 318 ? 0.693 -15.318 -15.485 1.00 66.38 318 ARG A N 1
ATOM 2613 C CA . ARG A 1 318 ? -0.526 -14.775 -14.866 1.00 66.38 318 ARG A CA 1
ATOM 2614 C C . ARG A 1 318 ? -1.110 -15.721 -13.809 1.00 66.38 318 ARG A C 1
ATOM 2616 O O . ARG A 1 318 ? -1.423 -15.280 -12.706 1.00 66.38 318 ARG A O 1
ATOM 2623 N N . ASN A 1 319 ? -1.192 -17.017 -14.105 1.00 65.25 319 ASN A N 1
ATOM 2624 C CA . ASN A 1 319 ? -1.752 -18.014 -13.188 1.00 65.25 319 ASN A CA 1
ATOM 2625 C C . ASN A 1 319 ? -0.885 -18.231 -11.938 1.00 65.25 319 ASN A C 1
ATOM 2627 O O . ASN A 1 319 ? -1.427 -18.477 -10.864 1.00 65.25 319 ASN A O 1
ATOM 2631 N N . PHE A 1 320 ? 0.443 -18.090 -12.033 1.00 65.38 320 PHE A N 1
ATOM 2632 C CA . PHE A 1 320 ? 1.315 -18.147 -10.854 1.00 65.38 320 PHE A CA 1
ATOM 2633 C C . PHE A 1 320 ? 1.049 -17.005 -9.873 1.00 65.38 320 PHE A C 1
ATOM 2635 O O . PHE A 1 320 ? 1.047 -17.237 -8.667 1.00 65.38 320 PHE A O 1
ATOM 2642 N N . THR A 1 321 ? 0.808 -15.790 -10.370 1.00 59.09 321 THR A N 1
ATOM 2643 C CA . THR A 1 321 ? 0.465 -14.645 -9.515 1.00 59.09 321 THR A CA 1
ATOM 2644 C C . THR A 1 321 ? -0.870 -14.866 -8.806 1.00 59.09 321 THR A C 1
ATOM 2646 O O . THR A 1 321 ? -0.960 -14.616 -7.607 1.00 59.09 321 THR A O 1
ATOM 2649 N N . LEU A 1 322 ? -1.870 -15.414 -9.505 1.00 61.66 322 LEU A N 1
ATOM 2650 C CA . LEU A 1 322 ? -3.160 -15.774 -8.908 1.00 61.66 322 LEU A CA 1
ATOM 2651 C C . LEU A 1 322 ? -3.022 -16.877 -7.850 1.00 61.66 322 LEU A C 1
ATOM 2653 O O . LEU A 1 322 ? -3.570 -16.745 -6.761 1.00 61.66 322 LEU A O 1
ATOM 2657 N N . ALA A 1 323 ? -2.246 -17.929 -8.124 1.00 59.62 323 ALA A N 1
ATOM 2658 C CA . ALA A 1 323 ? -2.011 -19.016 -7.172 1.00 59.62 323 ALA A CA 1
ATOM 2659 C C . ALA A 1 323 ? -1.248 -18.544 -5.921 1.00 59.62 323 ALA A C 1
ATOM 2661 O O . ALA A 1 323 ? -1.610 -18.901 -4.804 1.00 59.62 323 ALA A O 1
ATOM 2662 N N . ALA A 1 324 ? -0.229 -17.694 -6.091 1.00 58.31 324 ALA A N 1
ATOM 2663 C CA . ALA A 1 324 ? 0.510 -17.116 -4.971 1.00 58.31 324 ALA A CA 1
ATOM 2664 C C . ALA A 1 324 ? -0.384 -16.225 -4.090 1.00 58.31 324 ALA A C 1
ATOM 2666 O O . ALA A 1 324 ? -0.251 -16.253 -2.869 1.00 58.31 324 ALA A O 1
ATOM 2667 N N . GLN A 1 325 ? -1.317 -15.475 -4.685 1.00 56.94 325 GLN A N 1
ATOM 2668 C CA . GLN A 1 325 ? -2.310 -14.679 -3.952 1.00 56.94 325 GLN A CA 1
ATOM 2669 C C . GLN A 1 325 ? -3.352 -15.555 -3.250 1.00 56.94 325 GLN A C 1
ATOM 2671 O O . GLN A 1 325 ? -3.715 -15.270 -2.114 1.00 56.94 325 GLN A O 1
ATOM 2676 N N . ALA A 1 326 ? -3.797 -16.632 -3.903 1.00 52.91 326 ALA A N 1
ATOM 2677 C CA . ALA A 1 326 ? -4.776 -17.581 -3.378 1.00 52.91 326 ALA A CA 1
ATOM 2678 C C . ALA A 1 326 ? -4.219 -18.525 -2.304 1.00 52.91 326 ALA A C 1
ATOM 2680 O O . ALA A 1 326 ? -4.993 -19.301 -1.746 1.00 52.91 326 ALA A O 1
ATOM 2681 N N . SER A 1 327 ? -2.908 -18.500 -2.027 1.00 54.12 327 SER A N 1
ATOM 2682 C CA . SER A 1 327 ? -2.300 -19.331 -0.987 1.00 54.12 327 SER A CA 1
ATOM 2683 C C . SER A 1 327 ? -2.816 -18.915 0.398 1.00 54.12 327 SER A C 1
ATOM 2685 O O . SER A 1 327 ? -2.264 -18.070 1.100 1.00 54.12 327 SER A O 1
ATOM 2687 N N . THR A 1 328 ? -3.954 -19.487 0.781 1.00 45.41 328 THR A N 1
ATOM 2688 C CA . THR A 1 328 ? -4.445 -19.495 2.155 1.00 45.41 328 THR A CA 1
ATOM 2689 C C . THR A 1 328 ? -3.464 -20.254 3.047 1.00 45.41 328 THR A C 1
ATOM 2691 O O . THR A 1 328 ? -2.689 -21.079 2.571 1.00 45.41 328 THR A O 1
ATOM 2694 N N . LEU A 1 329 ? -3.537 -19.976 4.351 1.00 40.84 329 LEU A N 1
ATOM 2695 C CA . LEU A 1 329 ? -2.791 -20.517 5.504 1.00 40.84 329 LEU A CA 1
ATOM 2696 C C . LEU A 1 329 ? -2.658 -22.063 5.629 1.00 40.84 329 LEU A C 1
ATOM 2698 O O . LEU A 1 329 ? -2.331 -22.572 6.697 1.00 40.84 329 LEU A O 1
ATOM 2702 N N . THR A 1 330 ? -2.891 -22.834 4.572 1.00 31.84 330 THR A N 1
ATOM 2703 C CA . THR A 1 330 ? -2.985 -24.299 4.551 1.00 31.84 330 THR A CA 1
ATOM 2704 C C . THR A 1 330 ? -1.964 -24.971 3.625 1.00 31.84 330 THR A C 1
ATOM 2706 O O . THR A 1 330 ? -2.208 -26.060 3.123 1.00 31.84 330 THR A O 1
ATOM 2709 N N . GLU A 1 331 ? -0.770 -24.393 3.470 1.00 30.33 331 GLU A N 1
ATOM 2710 C CA . GLU A 1 331 ? 0.427 -25.129 3.014 1.00 30.33 331 GLU A CA 1
ATOM 2711 C C . GLU A 1 331 ? 1.436 -25.327 4.162 1.00 30.33 331 GLU A C 1
ATOM 2713 O O . GLU A 1 331 ? 2.640 -25.132 4.026 1.00 30.33 331 GLU A O 1
ATOM 2718 N N . LEU A 1 332 ? 0.931 -25.719 5.333 1.00 30.81 332 LEU A N 1
ATOM 2719 C CA . LEU A 1 332 ? 1.715 -26.392 6.368 1.00 30.81 332 LEU A CA 1
ATOM 2720 C C . LEU A 1 332 ? 1.031 -27.720 6.704 1.00 30.81 332 LEU A C 1
ATOM 2722 O O . LEU A 1 332 ? 0.282 -27.819 7.675 1.00 30.81 332 LEU A O 1
ATOM 2726 N N . LYS A 1 333 ? 1.297 -28.735 5.880 1.00 25.81 333 LYS A N 1
ATOM 2727 C CA . LYS A 1 333 ? 1.403 -30.131 6.312 1.00 25.81 333 LYS A CA 1
ATOM 2728 C C . LYS A 1 333 ? 2.529 -30.819 5.565 1.00 25.81 333 LYS A C 1
ATOM 2730 O O . LYS A 1 333 ? 2.537 -30.722 4.320 1.00 25.81 333 LYS A O 1
#

pLDDT: mean 77.27, std 15.52, range [25.81, 94.12]

Foldseek 3Di:
DDKDKWKFKDFDLDDDPDPVSVVVVVPVVVVVVVVLLVQLQWPPKDKDWDPDDDDPPCVLFDDTDITMIIIMTHGNDPDPPPFQQVSVLSSLQSQCVVQPPDWGTKMKDQDLSNFDDDPDQKDWFAWFQWKFFAAQAPSQETATAAMDGDGTTWMWGRDLFWTWIDDDQKIWIDGLVQFPAKEWARPDAQTKIKTQGVAFTWMWRWDWDADPPPGIDIDTHTDQKDDPDDPPDPDDDDPPDPRPIRGNLRRLQGRMMMIGGNDPSVVRNVVSSSCVSSVSHMHIYINYHYDHDHRDDQPQDDDPDPVVSVVVSSVRSSVNSSVVRVDRPPPPD

Sequence (333 aa):
MTEINFRIVHIPAEKYLSDEQTKCNVEPYMNTLKRCIESCGLKDVSISFLNVKKSEDDEDYPEIEEIVFQVQAKLSMTGPNYGKPTYYRDFCKRWKDLFWPSSPPVLVLYENSSFINTRRSCDIDREYAGLAFGTMPYNGEFHEYASIQNSNYVSFYHDTRNVSIKCWDLELKFTYNNIRHIFVNIGSSPCEVFFDLCNPPLVFRPETKRNRYVGAYNIDHRTARVKKNIYILLGLTSNVYKGEEIDIDTFGRSNVLRITFRNASEAEEIIGRIHFRCSEKPIHYVSVSSVQKLKPINFDVNLPHFGCTYLLNAMFRRNFTLAAQASTLTELK

Radius of gyration: 22.15 Å; chains: 1; bounding box: 66×54×58 Å

Organism: Araneus ventricosus (NCBI:txid182803)

Secondary structure (DSSP, 8-state):
--EEEEEEEE--SS--SSHHHHHHHHHHHHHHHHHHHHHTTEEEEEEEEE--PPPTT-TTS-----EEEEEEEEES----S-HHHHHHHHHHHHHHHHHTTSPPPEEEE--GGGS-----SEEEEEEEEEEEEEE--TTSEEEEEEEEEEEEEEEEEE-SSEEEEEETTEEEEEEGGGEEEEEEETT-SSEEEEEEESSPPEEEEEEEEEETTTEEEEEEEE-S-B-------TT-------PPPB-HHHHHH--EEEEEES-HHHHHHHHHHHHHHTTT--EEEE--EEEE-PPPPP-----SSHHHHHHHHHHHHHHHHHHHHH--S----